Protein AF-0000000066126245 (afdb_homodimer)

Solvent-accessible surface area (backbone atoms only — not comparable to full-atom values): 17756 Å² total; per-residue (Å²): 129,80,69,49,71,67,58,45,50,51,51,24,51,50,45,30,50,47,50,72,60,40,52,16,43,30,36,25,34,58,48,80,64,48,72,69,52,51,53,47,49,52,53,53,26,58,75,59,58,26,46,77,47,75,41,51,37,70,47,49,51,61,14,22,54,94,38,62,48,40,79,49,57,85,67,59,65,59,58,34,30,37,27,26,12,78,82,40,58,19,47,24,36,36,52,52,51,54,49,50,63,74,38,69,86,37,86,53,47,42,61,56,25,32,32,46,88,63,36,78,37,50,35,93,49,42,59,71,43,32,64,38,55,51,71,68,55,47,50,51,54,49,52,58,49,58,73,70,49,54,56,69,55,48,37,51,44,53,53,50,44,52,48,51,62,70,74,97,129,82,68,50,72,67,57,46,51,51,51,23,52,50,44,30,51,45,51,72,60,40,51,14,42,31,36,25,33,57,48,80,63,48,74,69,54,51,53,48,49,51,52,52,26,58,75,60,58,25,47,77,48,76,40,51,36,70,46,50,49,63,15,22,54,96,39,62,48,40,76,48,58,86,67,58,65,57,57,33,30,37,27,25,11,78,82,41,57,17,47,25,36,36,53,51,50,54,50,49,63,72,37,69,85,37,86,54,46,41,60,57,27,33,32,47,89,65,36,77,38,50,35,92,50,41,60,72,42,30,65,38,54,52,71,69,54,46,50,51,54,48,51,58,50,58,73,72,49,54,56,69,56,49,39,50,44,53,52,50,44,52,49,50,64,70,74,99

Radius of gyration: 30.94 Å; Cα contacts (8 Å, |Δi|>4): 541; chains: 2; bounding box: 30×103×63 Å

Organism: Buchnera aphidicola subsp. Baizongia pistaciae (strain Bp) (NCBI:txid224915)

InterPro domains:
  IPR001790 Large ribosomal subunit protein uL10, N-terminal [PF00466] (6-99)
  IPR022973 Large ribosomal subunit protein uL10, bacteria [MF_00362] (3-164)
  IPR022973 Large ribosomal subunit protein uL10, bacteria [NF000955] (6-164)
  IPR043141 Large ribosomal subunit protein uL10-like domain superfamily [G3DSA:3.30.70.1730] (1-133)
  IPR043141 Large ribosomal subunit protein uL10-like domain superfamily [SSF160369] (5-144)
  IPR047865 Large ribosomal subunit protein uL10, bacteria/organella [PTHR11560] (6-139)
  IPR047865 Large ribosomal subunit protein uL10, bacteria/organella [cd05797] (7-163)

Sequence (336 aa):
MMLDFKKKKELVTQINLIAKTALSIVVANPQGIKSNDITQLRKLARKSNVKLGVYRNTLLNLGIKNTPFECLKNILIGPTLIAYSSEHPGSAAKLLKNFSMSQSSNPNFKILGAVFEGKAISGSNINSLADIPTFNEALRRFIIIAKEISAGKLLRILVSIKNIKENSMMLDFKKKKELVTQINLIAKTALSIVVANPQGIKSNDITQLRKLARKSNVKLGVYRNTLLNLGIKNTPFECLKNILIGPTLIAYSSEHPGSAAKLLKNFSMSQSSNPNFKILGAVFEGKAISGSNINSLADIPTFNEALRRFIIIAKEISAGKLLRILVSIKNIKENS

Structure (mmCIF, N/CA/C/O backbone):
data_AF-0000000066126245-model_v1
#
loop_
_entity.id
_entity.type
_entity.pdbx_description
1 polymer 'Large ribosomal subunit protein uL10'
#
loop_
_atom_site.group_PDB
_atom_site.id
_atom_site.type_symbol
_atom_site.label_atom_id
_atom_site.label_alt_id
_atom_site.label_comp_id
_atom_site.label_asym_id
_atom_site.label_entity_id
_atom_site.label_seq_id
_atom_site.pdbx_PDB_ins_code
_atom_site.Cartn_x
_atom_site.Cartn_y
_atom_site.Cartn_z
_atom_site.occupancy
_atom_site.B_iso_or_equiv
_atom_site.auth_seq_id
_atom_site.auth_comp_id
_atom_site.auth_asym_id
_atom_site.auth_atom_id
_atom_site.pdbx_PDB_model_num
ATOM 1 N N . MET A 1 1 ? 4.484 -49.938 -18.906 1 46.12 1 MET A N 1
ATOM 2 C CA . MET A 1 1 ? 5.344 -50.844 -18.141 1 46.12 1 MET A CA 1
ATOM 3 C C . MET A 1 1 ? 5.348 -50.469 -16.672 1 46.12 1 MET A C 1
ATOM 5 O O . MET A 1 1 ? 5.312 -49.312 -16.312 1 46.12 1 MET A O 1
ATOM 9 N N . MET A 1 2 ? 4.934 -51.406 -15.859 1 56.69 2 MET A N 1
ATOM 10 C CA . MET A 1 2 ? 4.637 -51.312 -14.438 1 56.69 2 MET A CA 1
ATOM 11 C C . MET A 1 2 ? 5.855 -50.812 -13.656 1 56.69 2 MET A C 1
ATOM 13 O O . MET A 1 2 ? 6.934 -51.406 -13.758 1 56.69 2 MET A O 1
ATOM 17 N N . LEU A 1 3 ? 5.926 -49.469 -13.453 1 66.69 3 LEU A N 1
ATOM 18 C CA . LEU A 1 3 ? 7.074 -48.969 -12.703 1 66.69 3 LEU A CA 1
ATOM 19 C C . LEU A 1 3 ? 7.398 -49.906 -11.539 1 66.69 3 LEU A C 1
ATOM 21 O O . LEU A 1 3 ? 6.496 -50.5 -10.945 1 66.69 3 LEU A O 1
ATOM 25 N N . ASP A 1 4 ? 8.625 -50.312 -11.492 1 79.69 4 ASP A N 1
ATOM 26 C CA . ASP A 1 4 ? 9.086 -51.156 -10.375 1 79.69 4 ASP A CA 1
ATOM 27 C C . ASP A 1 4 ? 8.719 -50.5 -9.039 1 79.69 4 ASP A C 1
ATOM 29 O O . ASP A 1 4 ? 8.523 -49.281 -8.953 1 79.69 4 ASP A O 1
ATOM 33 N N . PHE A 1 5 ? 8.391 -51.438 -8.133 1 82.06 5 PHE A N 1
ATOM 34 C CA . PHE A 1 5 ? 7.945 -51.031 -6.805 1 82.06 5 PHE A CA 1
ATOM 35 C C . PHE A 1 5 ? 8.891 -50 -6.203 1 82.06 5 PHE A C 1
ATOM 37 O O . PHE A 1 5 ? 8.453 -49 -5.609 1 82.06 5 PHE A O 1
ATOM 44 N N . LYS A 1 6 ? 10.117 -50.25 -6.449 1 86.25 6 LYS A N 1
ATOM 45 C CA . LYS A 1 6 ? 11.109 -49.312 -5.895 1 86.25 6 LYS A CA 1
ATOM 46 C C . LYS A 1 6 ? 11.016 -47.969 -6.562 1 86.25 6 LYS A C 1
ATOM 48 O O . LYS A 1 6 ? 11.047 -46.938 -5.883 1 86.25 6 LYS A O 1
ATOM 53 N N . LYS A 1 7 ? 10.914 -47.906 -7.789 1 89.06 7 LYS A N 1
ATOM 54 C CA . LYS A 1 7 ? 10.812 -46.656 -8.539 1 89.06 7 LYS A CA 1
ATOM 55 C C . LYS A 1 7 ? 9.508 -45.938 -8.219 1 89.06 7 LYS A C 1
ATOM 57 O O . LYS A 1 7 ? 9.492 -44.688 -8.109 1 89.06 7 LYS A O 1
ATOM 62 N N . LYS A 1 8 ? 8.492 -46.719 -8.023 1 91 8 LYS A N 1
ATOM 63 C CA . LYS A 1 8 ? 7.215 -46.125 -7.641 1 91 8 LYS A CA 1
ATOM 64 C C . LYS A 1 8 ? 7.316 -45.438 -6.293 1 91 8 LYS A C 1
ATOM 66 O O . LYS A 1 8 ? 6.812 -44.312 -6.133 1 91 8 LYS A O 1
ATOM 71 N N . LYS A 1 9 ? 7.984 -46.031 -5.398 1 91.94 9 LYS A N 1
ATOM 72 C CA . LYS A 1 9 ? 8.148 -45.469 -4.066 1 91.94 9 LYS A CA 1
ATOM 73 C C . LYS A 1 9 ? 8.977 -44.188 -4.117 1 91.94 9 LYS A C 1
ATOM 75 O O . LYS A 1 9 ? 8.688 -43.219 -3.404 1 91.94 9 LYS A O 1
ATOM 80 N N . GLU A 1 10 ? 9.914 -44.188 -4.863 1 93.44 10 GLU A N 1
ATOM 81 C CA . GLU A 1 10 ? 10.766 -43.031 -5.023 1 93.44 10 GLU A CA 1
ATOM 82 C C . GLU A 1 10 ? 9.984 -41.844 -5.602 1 93.44 10 GLU A C 1
ATOM 84 O O . GLU A 1 10 ? 10.141 -40.719 -5.145 1 93.44 10 GLU A O 1
ATOM 89 N N . LEU A 1 11 ? 9.227 -42.156 -6.633 1 93.62 11 LEU A N 1
ATOM 90 C CA . LEU A 1 11 ? 8.43 -41.125 -7.262 1 93.62 11 LEU A CA 1
ATOM 91 C C . LEU A 1 11 ? 7.418 -40.562 -6.277 1 93.62 11 LEU A C 1
ATOM 93 O O . LEU A 1 11 ? 7.223 -39.344 -6.219 1 93.62 11 LEU A O 1
ATOM 97 N N . VAL A 1 12 ? 6.777 -41.406 -5.527 1 95.44 12 VAL A N 1
ATOM 98 C CA . VAL A 1 12 ? 5.801 -40.969 -4.535 1 95.44 12 VAL A CA 1
ATOM 99 C C . VAL A 1 12 ? 6.48 -40.062 -3.494 1 95.44 12 VAL A C 1
ATOM 101 O O . VAL A 1 12 ? 5.934 -39.031 -3.096 1 95.44 12 VAL A O 1
ATOM 104 N N . THR A 1 13 ? 7.688 -40.469 -3.053 1 95 13 THR A N 1
ATOM 105 C CA . THR A 1 13 ? 8.453 -39.688 -2.086 1 95 13 THR A CA 1
ATOM 106 C C . THR A 1 13 ? 8.805 -38.312 -2.658 1 95 13 THR A C 1
ATOM 108 O O . THR A 1 13 ? 8.734 -37.312 -1.953 1 95 13 THR A O 1
ATOM 111 N N . GLN A 1 14 ? 9.156 -38.312 -3.865 1 95.06 14 GLN A N 1
ATOM 112 C CA . GLN A 1 14 ? 9.484 -37.031 -4.539 1 95.06 14 GLN A CA 1
ATOM 113 C C . GLN A 1 14 ? 8.273 -36.125 -4.59 1 95.06 14 GLN A C 1
ATOM 115 O O . GLN A 1 14 ? 8.383 -34.938 -4.285 1 95.06 14 GLN A O 1
ATOM 120 N N . ILE A 1 15 ? 7.176 -36.688 -5.008 1 94.62 15 ILE A N 1
ATOM 121 C CA . ILE A 1 15 ? 5.938 -35.906 -5.09 1 94.62 15 ILE A CA 1
ATOM 122 C C . ILE A 1 15 ? 5.582 -35.344 -3.711 1 94.62 15 ILE A C 1
ATOM 124 O O . ILE A 1 15 ? 5.172 -34.188 -3.584 1 94.62 15 ILE A O 1
ATOM 128 N N . ASN A 1 16 ? 5.742 -36.125 -2.703 1 94.69 16 ASN A N 1
ATOM 129 C CA . ASN A 1 16 ? 5.453 -35.719 -1.336 1 94.69 16 ASN A CA 1
ATOM 130 C C . ASN A 1 16 ? 6.355 -34.562 -0.905 1 94.69 16 ASN A C 1
ATOM 132 O O . ASN A 1 16 ? 5.895 -33.625 -0.249 1 94.69 16 ASN A O 1
ATOM 136 N N . LEU A 1 17 ? 7.617 -34.656 -1.258 1 93.06 17 LEU A N 1
ATOM 137 C CA . LEU A 1 17 ? 8.555 -33.594 -0.95 1 93.06 17 LEU A CA 1
ATOM 138 C C . LEU A 1 17 ? 8.148 -32.281 -1.641 1 93.06 17 LEU A C 1
ATOM 140 O O . LEU A 1 17 ? 8.18 -31.219 -1.028 1 93.06 17 LEU A O 1
ATOM 144 N N . ILE A 1 18 ? 7.75 -32.375 -2.889 1 92.94 18 ILE A N 1
ATOM 145 C CA . ILE A 1 18 ? 7.285 -31.234 -3.645 1 92.94 18 ILE A CA 1
ATOM 146 C C . ILE A 1 18 ? 6.07 -30.625 -2.955 1 92.94 18 ILE A C 1
ATOM 148 O O . ILE A 1 18 ? 6.012 -29.406 -2.744 1 92.94 18 ILE A O 1
ATOM 152 N N . ALA A 1 19 ? 5.133 -31.453 -2.559 1 92.12 19 ALA A N 1
ATOM 153 C CA . ALA A 1 19 ? 3.881 -31.031 -1.939 1 92.12 19 ALA A CA 1
ATOM 154 C C . ALA A 1 19 ? 4.141 -30.312 -0.614 1 92.12 19 ALA A C 1
ATOM 156 O O . ALA A 1 19 ? 3.381 -29.422 -0.217 1 92.12 19 ALA A O 1
ATOM 157 N N . LYS A 1 20 ? 5.25 -30.625 0.004 1 89 20 LYS A N 1
ATOM 158 C CA . LYS A 1 20 ? 5.562 -30.062 1.313 1 89 20 LYS A CA 1
ATOM 159 C C . LYS A 1 20 ? 6.352 -28.766 1.178 1 89 20 LYS A C 1
ATOM 161 O O . LYS A 1 20 ? 6.336 -27.922 2.08 1 89 20 LYS A O 1
ATOM 166 N N . THR A 1 21 ? 6.988 -28.594 0.061 1 88.81 21 THR A N 1
ATOM 167 C CA . THR A 1 21 ? 7.926 -27.484 -0.045 1 88.81 21 THR A CA 1
ATOM 168 C C . THR A 1 21 ? 7.395 -26.422 -0.999 1 88.81 21 THR A C 1
ATOM 170 O O . THR A 1 21 ? 7.785 -25.25 -0.917 1 88.81 21 THR A O 1
ATOM 173 N N . ALA A 1 22 ? 6.504 -26.812 -1.892 1 91.25 22 ALA A N 1
ATOM 174 C CA . ALA A 1 22 ? 6.016 -25.891 -2.916 1 91.25 22 ALA A CA 1
ATOM 175 C C . ALA A 1 22 ? 5.09 -24.844 -2.312 1 91.25 22 ALA A C 1
ATOM 177 O O . ALA A 1 22 ? 4.301 -25.156 -1.412 1 91.25 22 ALA A O 1
ATOM 178 N N . LEU A 1 23 ? 5.234 -23.625 -2.842 1 90.56 23 LEU A N 1
ATOM 179 C CA . LEU A 1 23 ? 4.336 -22.562 -2.434 1 90.56 23 LEU A CA 1
ATOM 180 C C . LEU A 1 23 ? 2.955 -22.734 -3.059 1 90.56 23 LEU A C 1
ATOM 182 O O . LEU A 1 23 ? 1.941 -22.406 -2.445 1 90.56 23 LEU A O 1
ATOM 186 N N . SER A 1 24 ? 2.979 -23.172 -4.238 1 95.06 24 SER A N 1
ATOM 187 C CA . SER A 1 24 ? 1.776 -23.484 -5 1 95.06 24 SER A CA 1
ATOM 188 C C . SER A 1 24 ? 2.061 -24.562 -6.051 1 95.06 24 SER A C 1
ATOM 190 O O . SER A 1 24 ? 3.215 -24.766 -6.43 1 95.06 24 SER A O 1
ATOM 192 N N . ILE A 1 25 ? 1.034 -25.297 -6.379 1 95.88 25 ILE A N 1
ATOM 193 C CA . ILE A 1 25 ? 1.162 -26.328 -7.402 1 95.88 25 ILE A CA 1
ATOM 194 C C . ILE A 1 25 ? 0.018 -26.203 -8.406 1 95.88 25 ILE A C 1
ATOM 196 O O . ILE A 1 25 ? -1.148 -26.109 -8.016 1 95.88 25 ILE A O 1
ATOM 200 N N . VAL A 1 26 ? 0.365 -26.156 -9.648 1 97.38 26 VAL A N 1
ATOM 201 C CA . VAL A 1 26 ? -0.609 -26.125 -10.734 1 97.38 26 VAL A CA 1
ATOM 202 C C . VAL A 1 26 ? -0.602 -27.469 -11.461 1 97.38 26 VAL A C 1
ATOM 204 O O . VAL A 1 26 ? 0.462 -28.031 -11.734 1 97.38 26 VAL A O 1
ATOM 207 N N . VAL A 1 27 ? -1.828 -28.016 -11.75 1 96.69 27 VAL A N 1
ATOM 208 C CA . VAL A 1 27 ? -1.949 -29.297 -12.43 1 96.69 27 VAL A CA 1
ATOM 209 C C . VAL A 1 27 ? -2.656 -29.109 -13.773 1 96.69 27 VAL A C 1
ATOM 211 O O . VAL A 1 27 ? -3.6 -28.328 -13.875 1 96.69 27 VAL A O 1
ATOM 214 N N . ALA A 1 28 ? -2.182 -29.797 -14.797 1 96.25 28 ALA A N 1
ATOM 215 C CA . ALA A 1 28 ? -2.746 -29.703 -16.141 1 96.25 28 ALA A CA 1
ATOM 216 C C . ALA A 1 28 ? -2.719 -31.062 -16.844 1 96.25 28 ALA A C 1
ATOM 218 O O . ALA A 1 28 ? -1.914 -31.922 -16.5 1 96.25 28 ALA A O 1
ATOM 219 N N . ASN A 1 29 ? -3.676 -31.266 -17.734 1 94.94 29 ASN A N 1
ATOM 220 C CA . ASN A 1 29 ? -3.654 -32.406 -18.641 1 94.94 29 ASN A CA 1
ATOM 221 C C . ASN A 1 29 ? -2.689 -32.188 -19.797 1 94.94 29 ASN A C 1
ATOM 223 O O . ASN A 1 29 ? -2.908 -31.297 -20.625 1 94.94 29 ASN A O 1
ATOM 227 N N . PRO A 1 30 ? -1.626 -32.938 -19.891 1 94 30 PRO A N 1
ATOM 228 C CA . PRO A 1 30 ? -0.62 -32.719 -20.922 1 94 30 PRO A CA 1
ATOM 229 C C . PRO A 1 30 ? -1 -33.344 -22.266 1 94 30 PRO A C 1
ATOM 231 O O . PRO A 1 30 ? -0.261 -33.188 -23.25 1 94 30 PRO A O 1
ATOM 234 N N . GLN A 1 31 ? -2.098 -33.875 -22.375 1 91.44 31 GLN A N 1
ATOM 235 C CA . GLN A 1 31 ? -2.451 -34.594 -23.578 1 91.44 31 GLN A CA 1
ATOM 236 C C . GLN A 1 31 ? -2.502 -33.688 -24.797 1 91.44 31 GLN A C 1
ATOM 238 O O . GLN A 1 31 ? -3.008 -32.562 -24.703 1 91.44 31 GLN A O 1
ATOM 243 N N . GLY A 1 32 ? -1.931 -34.094 -26 1 90.62 32 GLY A N 1
ATOM 244 C CA . GLY A 1 32 ? -2.025 -33.406 -27.266 1 90.62 32 GLY A CA 1
ATOM 245 C C . GLY A 1 32 ? -0.896 -32.406 -27.484 1 90.62 32 GLY A C 1
ATOM 246 O O . GLY A 1 32 ? -0.827 -31.75 -28.516 1 90.62 32 GLY A O 1
ATOM 247 N N . ILE A 1 33 ? -0.005 -32.25 -26.5 1 91.81 33 ILE A N 1
ATOM 248 C CA . ILE A 1 33 ? 1.105 -31.312 -26.641 1 91.81 33 ILE A CA 1
ATOM 249 C C . ILE A 1 33 ? 2.146 -31.891 -27.594 1 91.81 33 ILE A C 1
ATOM 251 O O . ILE A 1 33 ? 2.582 -33.031 -27.422 1 91.81 33 ILE A O 1
ATOM 255 N N . LYS A 1 34 ? 2.506 -31.078 -28.5 1 92.75 34 LYS A N 1
ATOM 256 C CA . LYS A 1 34 ? 3.518 -31.5 -29.469 1 92.75 34 LYS A CA 1
ATOM 257 C C . LYS A 1 34 ? 4.902 -31.547 -28.828 1 92.75 34 LYS A C 1
ATOM 259 O O . LYS A 1 34 ? 5.172 -30.844 -27.859 1 92.75 34 LYS A O 1
ATOM 264 N N . SER A 1 35 ? 5.699 -32.375 -29.422 1 92.62 35 SER A N 1
ATOM 265 C CA . SER A 1 35 ? 7.047 -32.594 -28.906 1 92.62 35 SER A CA 1
ATOM 266 C C . SER A 1 35 ? 7.809 -31.266 -28.828 1 92.62 35 SER A C 1
ATOM 268 O O . SER A 1 35 ? 8.438 -30.953 -27.812 1 92.62 35 SER A O 1
ATOM 270 N N . ASN A 1 36 ? 7.711 -30.469 -29.781 1 93.38 36 ASN A N 1
ATOM 271 C CA . ASN A 1 36 ? 8.398 -29.188 -29.812 1 93.38 36 ASN A CA 1
ATOM 272 C C . ASN A 1 36 ? 7.84 -28.234 -28.766 1 93.38 36 ASN A C 1
ATOM 274 O O . ASN A 1 36 ? 8.586 -27.438 -28.172 1 93.38 36 ASN A O 1
ATOM 278 N N . ASP A 1 37 ? 6.551 -28.328 -28.547 1 93.88 37 ASP A N 1
ATOM 279 C CA . ASP A 1 37 ? 5.891 -27.438 -27.609 1 93.88 37 ASP A CA 1
ATOM 280 C C . ASP A 1 37 ? 6.289 -27.75 -26.172 1 93.88 37 ASP A C 1
ATOM 282 O O . ASP A 1 37 ? 6.523 -26.844 -25.375 1 93.88 37 ASP A O 1
ATOM 286 N N . ILE A 1 38 ? 6.402 -29.031 -25.875 1 92.31 38 ILE A N 1
ATOM 287 C CA . ILE A 1 38 ? 6.793 -29.406 -24.531 1 92.31 38 ILE A CA 1
ATOM 288 C C . ILE A 1 38 ? 8.234 -29 -24.266 1 92.31 38 ILE A C 1
ATOM 290 O O . ILE A 1 38 ? 8.578 -28.578 -23.156 1 92.31 38 ILE A O 1
ATOM 294 N N . THR A 1 39 ? 9.039 -29.125 -25.25 1 95.31 39 THR A N 1
ATOM 295 C CA . THR A 1 39 ? 10.422 -28.672 -25.141 1 95.31 39 THR A CA 1
ATOM 296 C C . THR A 1 39 ? 10.484 -27.172 -24.859 1 95.31 39 THR A C 1
ATOM 298 O O . THR A 1 39 ? 11.25 -26.719 -24.016 1 95.31 39 THR A O 1
ATOM 301 N N . GLN A 1 40 ? 9.664 -26.5 -25.531 1 95.12 40 GLN A N 1
ATOM 302 C CA . GLN A 1 40 ? 9.594 -25.062 -25.328 1 95.12 40 GLN A CA 1
ATOM 303 C C . GLN A 1 40 ? 9.07 -24.734 -23.922 1 95.12 40 GLN A C 1
ATOM 305 O O . GLN A 1 40 ? 9.562 -23.812 -23.281 1 95.12 40 GLN A O 1
ATOM 310 N N . LEU A 1 41 ? 8.07 -25.453 -23.531 1 96.25 41 LEU A N 1
ATOM 311 C CA . LEU A 1 41 ? 7.508 -25.25 -22.203 1 96.25 41 LEU A CA 1
ATOM 312 C C . LEU A 1 41 ? 8.562 -25.484 -21.125 1 96.25 41 LEU A C 1
ATOM 314 O O . LEU A 1 41 ? 8.68 -24.703 -20.188 1 96.25 41 LEU A O 1
ATOM 318 N N . ARG A 1 42 ? 9.352 -26.484 -21.312 1 96.56 42 ARG A N 1
ATOM 319 C CA . ARG A 1 42 ? 10.406 -26.812 -20.359 1 96.56 42 ARG A CA 1
ATOM 320 C C . ARG A 1 42 ? 11.461 -25.703 -20.328 1 96.56 42 ARG A C 1
ATOM 322 O O . ARG A 1 42 ? 11.953 -25.344 -19.266 1 96.56 42 ARG A O 1
ATOM 329 N N . LYS A 1 43 ? 11.742 -25.188 -21.438 1 96.56 43 LYS A N 1
ATOM 330 C CA . LYS A 1 43 ? 12.711 -24.094 -21.531 1 96.56 43 LYS A CA 1
ATOM 331 C C . LYS A 1 43 ? 12.203 -22.844 -20.812 1 96.56 43 LYS A C 1
ATOM 333 O O . LYS A 1 43 ? 12.938 -22.234 -20.031 1 96.56 43 LYS A O 1
ATOM 338 N N . LEU A 1 44 ? 10.984 -22.562 -21.078 1 95.94 44 LEU A N 1
ATOM 339 C CA . LEU A 1 44 ? 10.367 -21.391 -20.453 1 95.94 44 LEU A CA 1
ATOM 340 C C . LEU A 1 44 ? 10.266 -21.578 -18.938 1 95.94 44 LEU A C 1
ATOM 342 O O . LEU A 1 44 ? 10.453 -20.641 -18.188 1 95.94 44 LEU A O 1
ATOM 346 N N . ALA A 1 45 ? 9.984 -22.859 -18.531 1 97.38 45 ALA A N 1
ATOM 347 C CA . ALA A 1 45 ? 9.891 -23.172 -17.109 1 97.38 45 ALA A CA 1
ATOM 348 C C . ALA A 1 45 ? 11.219 -22.953 -16.406 1 97.38 45 ALA A C 1
ATOM 350 O O . ALA A 1 45 ? 11.266 -22.344 -15.328 1 97.38 45 ALA A O 1
ATOM 351 N N . ARG A 1 46 ? 12.297 -23.281 -16.938 1 95.19 46 ARG A N 1
ATOM 352 C CA . ARG A 1 46 ? 13.633 -23.094 -16.375 1 95.19 46 ARG A CA 1
ATOM 353 C C . ARG A 1 46 ? 13.953 -21.609 -16.234 1 95.19 46 ARG A C 1
ATOM 355 O O . ARG A 1 46 ? 14.477 -21.172 -15.203 1 95.19 46 ARG A O 1
ATOM 362 N N . LYS A 1 47 ? 13.539 -20.875 -17.234 1 95.19 47 LYS A N 1
ATOM 363 C CA . LYS A 1 47 ? 13.805 -19.438 -17.234 1 95.19 47 LYS A CA 1
ATOM 364 C C . LYS A 1 47 ? 13.008 -18.734 -16.141 1 95.19 47 LYS A C 1
ATOM 366 O O . LYS A 1 47 ? 13.461 -17.719 -15.602 1 95.19 47 LYS A O 1
ATOM 371 N N . SER A 1 48 ? 11.891 -19.281 -15.852 1 93.81 48 SER A N 1
ATOM 372 C CA . SER A 1 48 ? 11 -18.656 -14.875 1 93.81 48 SER A CA 1
ATOM 373 C C . SER A 1 48 ? 11.125 -19.312 -13.508 1 93.81 48 SER A C 1
ATOM 375 O O . SER A 1 48 ? 10.281 -19.109 -12.633 1 93.81 48 SER A O 1
ATOM 377 N N . ASN A 1 49 ? 12.062 -20.219 -13.352 1 94.19 49 ASN A N 1
ATOM 378 C CA . ASN A 1 49 ? 12.312 -20.953 -12.117 1 94.19 49 ASN A CA 1
ATOM 379 C C . ASN A 1 49 ? 11.094 -21.766 -11.695 1 94.19 49 ASN A C 1
ATOM 381 O O . ASN A 1 49 ? 10.703 -21.75 -10.523 1 94.19 49 ASN A O 1
ATOM 385 N N . VAL A 1 50 ? 10.484 -22.328 -12.633 1 96.88 50 VAL A N 1
ATOM 386 C CA . VAL A 1 50 ? 9.359 -23.234 -12.43 1 96.88 50 VAL A CA 1
ATOM 387 C C . VAL A 1 50 ? 9.789 -24.672 -12.758 1 96.88 50 VAL A C 1
ATOM 389 O O . VAL A 1 50 ? 10.484 -24.906 -13.75 1 96.88 50 VAL A O 1
ATOM 392 N N . LYS A 1 51 ? 9.398 -25.578 -11.867 1 96.94 51 LYS A N 1
ATOM 393 C CA . LYS A 1 51 ? 9.672 -27 -12.102 1 96.94 51 LYS A CA 1
ATOM 394 C C . LYS A 1 51 ? 8.445 -27.703 -12.656 1 96.94 51 LYS A C 1
ATOM 396 O O . LYS A 1 51 ? 7.32 -27.438 -12.234 1 96.94 51 LYS A O 1
ATOM 401 N N . LEU A 1 52 ? 8.836 -28.656 -13.609 1 96.62 52 LEU A N 1
ATOM 402 C CA . LEU A 1 52 ? 7.781 -29.406 -14.266 1 96.62 52 LEU A CA 1
ATOM 403 C C . LEU A 1 52 ? 7.961 -30.906 -14.039 1 96.62 52 LEU A C 1
ATOM 405 O O . LEU A 1 52 ? 9.086 -31.391 -13.875 1 96.62 52 LEU A O 1
ATOM 409 N N . GLY A 1 53 ? 6.801 -31.609 -13.914 1 94.88 53 GLY A N 1
ATOM 410 C CA . GLY A 1 53 ? 6.793 -33.062 -13.852 1 94.88 53 GLY A CA 1
ATOM 411 C C . GLY A 1 53 ? 5.508 -33.688 -14.375 1 94.88 53 GLY A C 1
ATOM 412 O O . GLY A 1 53 ? 4.434 -33.094 -14.242 1 94.88 53 GLY A O 1
ATOM 413 N N . VAL A 1 54 ? 5.715 -34.781 -14.992 1 94.62 54 VAL A N 1
ATOM 414 C CA . VAL A 1 54 ? 4.555 -35.531 -15.445 1 94.62 54 VAL A CA 1
ATOM 415 C C . VAL A 1 54 ? 4.469 -36.875 -14.688 1 94.62 54 VAL A C 1
ATOM 417 O O . VAL A 1 54 ? 5.438 -37.625 -14.641 1 94.62 54 VAL A O 1
ATOM 420 N N . TYR A 1 55 ? 3.332 -37.031 -14.062 1 94.5 55 TYR A N 1
ATOM 421 C CA . TYR A 1 55 ? 3.172 -38.219 -13.234 1 94.5 55 TYR A CA 1
ATOM 422 C C . TYR A 1 55 ? 1.844 -38.906 -13.523 1 94.5 55 TYR A C 1
ATOM 424 O O . TYR A 1 55 ? 0.876 -38.25 -13.93 1 94.5 55 TYR A O 1
ATOM 432 N N . ARG A 1 56 ? 1.924 -40.219 -13.219 1 92.44 56 ARG A N 1
ATOM 433 C CA . ARG A 1 56 ? 0.667 -40.969 -13.211 1 92.44 56 ARG A CA 1
ATOM 434 C C . ARG A 1 56 ? -0.214 -40.562 -12.039 1 92.44 56 ARG A C 1
ATOM 436 O O . ARG A 1 56 ? 0.283 -40.312 -10.945 1 92.44 56 ARG A O 1
ATOM 443 N N . ASN A 1 57 ? -1.51 -40.5 -12.273 1 91.69 57 ASN A N 1
ATOM 444 C CA . ASN A 1 57 ? -2.455 -40 -11.273 1 91.69 57 ASN A CA 1
ATOM 445 C C . ASN A 1 57 ? -2.389 -40.812 -9.992 1 91.69 57 ASN A C 1
ATOM 447 O O . ASN A 1 57 ? -2.537 -40.281 -8.891 1 91.69 57 ASN A O 1
ATOM 451 N N . THR A 1 58 ? -2.176 -42.062 -10.172 1 91.38 58 THR A N 1
ATOM 452 C CA . THR A 1 58 ? -2.109 -42.938 -9.008 1 91.38 58 THR A CA 1
ATOM 453 C C . THR A 1 58 ? -0.951 -42.562 -8.094 1 91.38 58 THR A C 1
ATOM 455 O O . THR A 1 58 ? -1.107 -42.5 -6.875 1 91.38 58 THR A O 1
ATOM 458 N N . LEU A 1 59 ? 0.165 -42.25 -8.688 1 93.94 59 LEU A N 1
ATOM 459 C CA . LEU A 1 59 ? 1.34 -41.844 -7.914 1 93.94 59 LEU A CA 1
ATOM 460 C C . LEU A 1 59 ? 1.146 -40.469 -7.293 1 93.94 59 LEU A C 1
ATOM 462 O O . LEU A 1 59 ? 1.529 -40.25 -6.145 1 93.94 59 LEU A O 1
ATOM 466 N N . LEU A 1 60 ? 0.559 -39.625 -8.125 1 94 60 LEU A N 1
ATOM 467 C CA . LEU A 1 60 ? 0.283 -38.281 -7.645 1 94 60 LEU A CA 1
ATOM 468 C C . LEU A 1 60 ? -0.646 -38.312 -6.438 1 94 60 LEU A C 1
ATOM 470 O O . LEU A 1 60 ? -0.382 -37.656 -5.426 1 94 60 LEU A O 1
ATOM 474 N N . ASN A 1 61 ? -1.718 -39.125 -6.473 1 93 61 ASN A N 1
ATOM 475 C CA . ASN A 1 61 ? -2.689 -39.25 -5.391 1 93 61 ASN A CA 1
ATOM 476 C C . ASN A 1 61 ? -2.047 -39.781 -4.113 1 93 61 ASN A C 1
ATOM 478 O O . ASN A 1 61 ? -2.342 -39.281 -3.018 1 93 61 ASN A O 1
ATOM 482 N N . LEU A 1 62 ? -1.162 -40.625 -4.254 1 92.75 62 LEU A N 1
ATOM 483 C CA . LEU A 1 62 ? -0.454 -41.219 -3.111 1 92.75 62 LEU A CA 1
ATOM 484 C C . LEU A 1 62 ? 0.51 -40.188 -2.508 1 92.75 62 LEU A C 1
ATOM 486 O O . LEU A 1 62 ? 0.64 -40.094 -1.285 1 92.75 62 LEU A O 1
ATOM 490 N N . GLY A 1 63 ? 1.136 -39.469 -3.352 1 94.31 63 GLY A N 1
ATOM 491 C CA . GLY A 1 63 ? 2.152 -38.5 -2.924 1 94.31 63 GLY A CA 1
ATOM 492 C C . GLY A 1 63 ? 1.575 -37.281 -2.232 1 94.31 63 GLY A C 1
ATOM 493 O O . GLY A 1 63 ? 2.223 -36.688 -1.366 1 94.31 63 GLY A O 1
ATOM 494 N N . ILE A 1 64 ? 0.375 -36.938 -2.598 1 94.06 64 ILE A N 1
ATOM 495 C CA . ILE A 1 64 ? -0.176 -35.688 -2.059 1 94.06 64 ILE A CA 1
ATOM 496 C C . ILE A 1 64 ? -1.039 -36 -0.836 1 94.06 64 ILE A C 1
ATOM 498 O O . ILE A 1 64 ? -1.582 -35.094 -0.206 1 94.06 64 ILE A O 1
ATOM 502 N N . LYS A 1 65 ? -1.092 -37.281 -0.471 1 92.31 65 LYS A N 1
ATOM 503 C CA . LYS A 1 65 ? -1.881 -37.656 0.689 1 92.31 65 LYS A CA 1
ATOM 504 C C . LYS A 1 65 ? -1.371 -37 1.962 1 92.31 65 LYS A C 1
ATOM 506 O O . LYS A 1 65 ? -0.163 -36.938 2.201 1 92.31 65 LYS A O 1
ATOM 511 N N . ASN A 1 66 ? -2.258 -36.375 2.768 1 91.44 66 ASN A N 1
ATOM 512 C CA . ASN A 1 66 ? -1.964 -35.719 4.035 1 91.44 66 ASN A CA 1
ATOM 513 C C . ASN A 1 66 ? -1.161 -34.438 3.824 1 91.44 66 ASN A C 1
ATOM 515 O O . ASN A 1 66 ? -0.308 -34.094 4.645 1 91.44 66 ASN A O 1
ATOM 519 N N . THR A 1 67 ? -1.152 -33.906 2.646 1 91.5 67 THR A N 1
ATOM 520 C CA . THR A 1 67 ? -0.545 -32.625 2.352 1 91.5 67 THR A CA 1
ATOM 521 C C . THR A 1 67 ? -1.613 -31.594 1.992 1 91.5 67 THR A C 1
ATOM 523 O O . THR A 1 67 ? -2.779 -31.953 1.797 1 91.5 67 THR A O 1
ATOM 526 N N . PRO A 1 68 ? -1.268 -30.375 1.959 1 88.44 68 PRO A N 1
ATOM 527 C CA . PRO A 1 68 ? -2.229 -29.344 1.562 1 88.44 68 PRO A CA 1
ATOM 528 C C . PRO A 1 68 ? -2.732 -29.516 0.132 1 88.44 68 PRO A C 1
ATOM 530 O O . PRO A 1 68 ? -3.742 -28.922 -0.252 1 88.44 68 PRO A O 1
ATOM 533 N N . PHE A 1 69 ? -2.158 -30.453 -0.563 1 90.12 69 PHE A N 1
ATOM 534 C CA . PHE A 1 69 ? -2.488 -30.641 -1.972 1 90.12 69 PHE A CA 1
ATOM 535 C C . PHE A 1 69 ? -3.439 -31.812 -2.16 1 90.12 69 PHE A C 1
ATOM 537 O O . PHE A 1 69 ? -3.828 -32.125 -3.285 1 90.12 69 PHE A O 1
ATOM 544 N N . GLU A 1 70 ? -3.803 -32.406 -1.046 1 92.44 70 GLU A N 1
ATOM 545 C CA . GLU A 1 70 ? -4.703 -33.562 -1.076 1 92.44 70 GLU A CA 1
ATOM 546 C C . GLU A 1 70 ? -6.047 -33.188 -1.701 1 92.44 70 GLU A C 1
ATOM 548 O O . GLU A 1 70 ? -6.738 -34.031 -2.25 1 92.44 70 GLU A O 1
ATOM 553 N N . CYS A 1 71 ? -6.348 -31.906 -1.729 1 91.44 71 CYS A N 1
ATOM 554 C CA . CYS A 1 71 ? -7.625 -31.422 -2.254 1 91.44 71 CYS A CA 1
ATOM 555 C C . CYS A 1 71 ? -7.676 -31.578 -3.77 1 91.44 71 CYS A C 1
ATOM 557 O O . CYS A 1 71 ? -8.742 -31.438 -4.371 1 91.44 71 CYS A O 1
ATOM 559 N N . LEU A 1 72 ? -6.562 -31.938 -4.426 1 90.94 72 LEU A N 1
ATOM 560 C CA . LEU A 1 72 ? -6.523 -32.094 -5.875 1 90.94 72 LEU A CA 1
ATOM 561 C C . LEU A 1 72 ? -6.953 -33.5 -6.289 1 90.94 72 LEU A C 1
ATOM 563 O O . LEU A 1 72 ? -7.082 -33.781 -7.48 1 90.94 72 LEU A O 1
ATOM 567 N N . LYS A 1 73 ? -7.211 -34.344 -5.406 1 88.19 73 LYS A N 1
ATOM 568 C CA . LYS A 1 73 ? -7.473 -35.75 -5.656 1 88.19 73 LYS A CA 1
ATOM 569 C C . LYS A 1 73 ? -8.633 -35.938 -6.633 1 88.19 73 LYS A C 1
ATOM 571 O O . LYS A 1 73 ? -8.586 -36.781 -7.512 1 88.19 73 LYS A O 1
ATOM 576 N N . ASN A 1 74 ? -9.609 -35.062 -6.645 1 86.25 74 ASN A N 1
ATOM 577 C CA . ASN A 1 74 ? -10.828 -35.25 -7.422 1 86.25 74 ASN A CA 1
ATOM 578 C C . ASN A 1 74 ? -10.672 -34.75 -8.852 1 86.25 74 ASN A C 1
ATOM 580 O O . ASN A 1 74 ? -11.516 -35.031 -9.703 1 86.25 74 ASN A O 1
ATOM 584 N N . ILE A 1 75 ? -9.547 -34.062 -9.125 1 88.31 75 ILE A N 1
ATOM 585 C CA . ILE A 1 75 ? -9.461 -33.5 -10.461 1 88.31 75 ILE A CA 1
ATOM 586 C C . ILE A 1 75 ? -8.32 -34.156 -11.234 1 88.31 75 ILE A C 1
ATOM 588 O O . ILE A 1 75 ? -8.102 -33.844 -12.406 1 88.31 75 ILE A O 1
ATOM 592 N N . LEU A 1 76 ? -7.66 -35.031 -10.586 1 88.75 76 LEU A N 1
ATOM 593 C CA . LEU A 1 76 ? -6.547 -35.719 -11.234 1 88.75 76 LEU A CA 1
ATOM 594 C C . LEU A 1 76 ? -7.043 -36.875 -12.07 1 88.75 76 LEU A C 1
ATOM 596 O O . LEU A 1 76 ? -7.586 -37.844 -11.531 1 88.75 76 LEU A O 1
ATOM 600 N N . ILE A 1 77 ? -7.102 -36.656 -13.352 1 81.75 77 ILE A N 1
ATOM 601 C CA . ILE A 1 77 ? -7.547 -37.719 -14.266 1 81.75 77 ILE A CA 1
ATOM 602 C C . ILE A 1 77 ? -6.449 -38 -15.281 1 81.75 77 ILE A C 1
ATOM 604 O O . ILE A 1 77 ? -6.027 -37.125 -16.031 1 81.75 77 ILE A O 1
ATOM 608 N N . GLY A 1 78 ? -5.953 -39.281 -15.391 1 86.31 78 GLY A N 1
ATOM 609 C CA . GLY A 1 78 ? -4.906 -39.656 -16.328 1 86.31 78 GLY A CA 1
ATOM 610 C C . GLY A 1 78 ? -3.545 -39.094 -15.945 1 86.31 78 GLY A C 1
ATOM 611 O O . GLY A 1 78 ? -3.299 -38.812 -14.781 1 86.31 78 GLY A O 1
ATOM 612 N N . PRO A 1 79 ? -2.633 -39.188 -16.922 1 92.88 79 PRO A N 1
ATOM 613 C CA . PRO A 1 79 ? -1.357 -38.531 -16.656 1 92.88 79 PRO A CA 1
ATOM 614 C C . PRO A 1 79 ? -1.52 -37.031 -16.406 1 92.88 79 PRO A C 1
ATOM 616 O O . PRO A 1 79 ? -2.355 -36.375 -17.047 1 92.88 79 PRO A O 1
ATOM 619 N N . THR A 1 80 ? -0.811 -36.531 -15.469 1 95.31 80 THR A N 1
ATOM 620 C CA . THR A 1 80 ? -0.993 -35.125 -15.062 1 95.31 80 THR A CA 1
ATOM 621 C C . THR A 1 80 ? 0.342 -34.406 -15.062 1 95.31 80 THR A C 1
ATOM 623 O O . THR A 1 80 ? 1.34 -34.906 -14.547 1 95.31 80 THR A O 1
ATOM 626 N N . LEU A 1 81 ? 0.323 -33.219 -15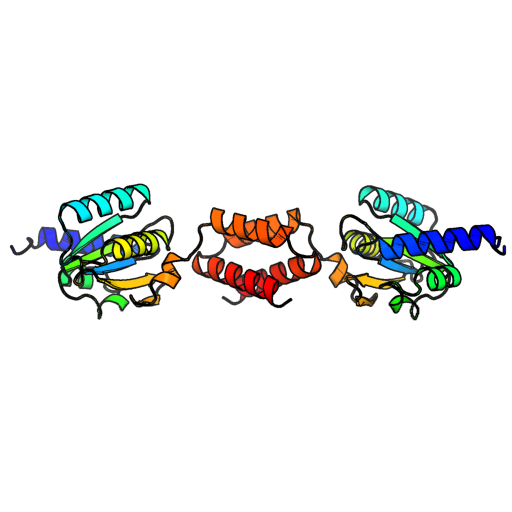.695 1 96.25 81 LEU A N 1
ATOM 627 C CA . LEU A 1 81 ? 1.446 -32.281 -15.633 1 96.25 81 LEU A CA 1
ATOM 628 C C . LEU A 1 81 ? 1.367 -31.406 -14.391 1 96.25 81 LEU A C 1
ATOM 630 O O . LEU A 1 81 ? 0.312 -30.844 -14.086 1 96.25 81 LEU A O 1
ATOM 634 N N . ILE A 1 82 ? 2.42 -31.375 -13.602 1 96.38 82 ILE A N 1
ATOM 635 C CA . ILE A 1 82 ? 2.492 -30.531 -12.414 1 96.38 82 ILE A CA 1
ATOM 636 C C . ILE A 1 82 ? 3.541 -29.453 -12.609 1 96.38 82 ILE A C 1
ATOM 638 O O . ILE A 1 82 ? 4.605 -29.703 -13.188 1 96.38 82 ILE A O 1
ATOM 642 N N . ALA A 1 83 ? 3.174 -28.266 -12.242 1 97.44 83 ALA A N 1
ATOM 643 C CA . ALA A 1 83 ? 4.098 -27.125 -12.242 1 97.44 83 ALA A CA 1
ATOM 644 C C . ALA A 1 83 ? 4.137 -26.453 -10.875 1 97.44 83 ALA A C 1
ATOM 646 O O . ALA A 1 83 ? 3.094 -26.25 -10.25 1 97.44 83 ALA A O 1
ATOM 647 N N . TYR A 1 84 ? 5.336 -26.172 -10.383 1 96.44 84 TYR A N 1
ATOM 648 C CA . TYR A 1 84 ? 5.457 -25.516 -9.086 1 96.44 84 TYR A CA 1
ATOM 649 C C . TYR A 1 84 ? 6.734 -24.688 -9.016 1 96.44 84 TYR A C 1
ATOM 651 O O . TYR A 1 84 ? 7.676 -24.922 -9.781 1 96.44 84 TYR A O 1
ATOM 659 N N . SER A 1 85 ? 6.691 -23.688 -8.211 1 92.62 85 SER A N 1
ATOM 660 C CA . SER A 1 85 ? 7.855 -22.844 -7.926 1 92.62 85 SER A CA 1
ATOM 661 C C . SER A 1 85 ? 8.047 -22.656 -6.426 1 92.62 85 SER A C 1
ATOM 663 O O . SER A 1 85 ? 7.07 -22.594 -5.676 1 92.62 85 SER A O 1
ATOM 665 N N . SER A 1 86 ? 9.281 -22.625 -6.043 1 88.06 86 SER A N 1
ATOM 666 C CA . SER A 1 86 ? 9.594 -22.375 -4.641 1 88.06 86 SER A CA 1
ATOM 667 C C . SER A 1 86 ? 9.867 -20.906 -4.391 1 88.06 86 SER A C 1
ATOM 669 O O . SER A 1 86 ? 10.016 -20.469 -3.242 1 88.06 86 SER A O 1
ATOM 671 N N . GLU A 1 87 ? 9.812 -20.141 -5.43 1 88.75 87 GLU A N 1
ATOM 672 C CA . GLU A 1 87 ? 10.172 -18.719 -5.301 1 88.75 87 GLU A CA 1
ATOM 673 C C . GLU A 1 87 ? 8.93 -17.844 -5.254 1 88.75 87 GLU A C 1
ATOM 675 O O . GLU A 1 87 ? 8.844 -16.922 -4.426 1 88.75 87 GLU A O 1
ATOM 680 N N . HIS A 1 88 ? 8.016 -18.094 -6.125 1 92.81 88 HIS A N 1
ATOM 681 C CA . HIS A 1 88 ? 6.809 -17.281 -6.219 1 92.81 88 HIS A CA 1
ATOM 682 C C . HIS A 1 88 ? 5.59 -18.156 -6.535 1 92.81 88 HIS A C 1
ATOM 684 O O . HIS A 1 88 ? 5.621 -18.953 -7.473 1 92.81 88 HIS A O 1
ATOM 690 N N . PRO A 1 89 ? 4.609 -17.938 -5.793 1 93.94 89 PRO A N 1
ATOM 691 C CA . PRO A 1 89 ? 3.441 -18.812 -5.941 1 93.94 89 PRO A CA 1
ATOM 692 C C . PRO A 1 89 ? 2.729 -18.625 -7.277 1 93.94 89 PRO A C 1
ATOM 694 O O . PRO A 1 89 ? 2.072 -19.547 -7.77 1 93.94 89 PRO A O 1
ATOM 697 N N . GLY A 1 90 ? 2.846 -17.484 -7.859 1 95.56 90 GLY A N 1
ATOM 698 C CA . GLY A 1 90 ? 2.139 -17.219 -9.102 1 95.56 90 GLY A CA 1
ATOM 699 C C . GLY A 1 90 ? 2.93 -17.609 -10.336 1 95.56 90 GLY A C 1
ATOM 700 O O . GLY A 1 90 ? 2.395 -17.625 -11.445 1 95.56 90 GLY A O 1
ATOM 701 N N . SER A 1 91 ? 4.199 -18 -10.219 1 95.31 91 SER A N 1
ATOM 702 C CA . SER A 1 91 ? 5.094 -18.219 -11.352 1 95.31 91 SER A CA 1
ATOM 703 C C . SER A 1 91 ? 4.609 -19.375 -12.219 1 95.31 91 SER A C 1
ATOM 705 O O . SER A 1 91 ? 4.52 -19.25 -13.438 1 95.31 91 SER A O 1
ATOM 707 N N . ALA A 1 92 ? 4.238 -20.484 -11.578 1 97.12 92 ALA A N 1
ATOM 708 C CA . ALA A 1 92 ? 3.785 -21.656 -12.312 1 97.12 92 ALA A CA 1
ATOM 709 C C . ALA A 1 92 ? 2.463 -21.391 -13.031 1 97.12 92 ALA A C 1
ATOM 711 O O . ALA A 1 92 ? 2.285 -21.766 -14.188 1 97.12 92 ALA A O 1
ATOM 712 N N . ALA A 1 93 ? 1.574 -20.734 -12.297 1 97.38 93 ALA A N 1
ATOM 713 C CA . ALA A 1 93 ? 0.279 -20.391 -12.883 1 97.38 93 ALA A CA 1
ATOM 714 C C . ALA A 1 93 ? 0.443 -19.484 -14.094 1 97.38 93 ALA A C 1
ATOM 716 O O . ALA A 1 93 ? -0.19 -19.703 -15.133 1 97.38 93 ALA A O 1
ATOM 717 N N . LYS A 1 94 ? 1.307 -18.547 -13.984 1 95.75 94 LYS A N 1
ATOM 718 C CA . LYS A 1 94 ? 1.563 -17.609 -15.078 1 95.75 94 LYS A CA 1
ATOM 719 C C . LYS A 1 94 ? 2.145 -18.328 -16.297 1 95.75 94 LYS A C 1
ATOM 721 O O . LYS A 1 94 ? 1.709 -18.109 -17.422 1 95.75 94 LYS A O 1
ATOM 726 N N . LEU A 1 95 ? 3.057 -19.141 -16.016 1 96.81 95 LEU A N 1
ATOM 727 C CA . LEU A 1 95 ? 3.707 -19.891 -17.078 1 96.81 95 LEU A CA 1
ATOM 728 C C . LEU A 1 95 ? 2.699 -20.75 -17.828 1 96.81 95 LEU A C 1
ATOM 730 O O . LEU A 1 95 ? 2.623 -20.688 -19.062 1 96.81 95 LEU A O 1
ATOM 734 N N . LEU A 1 96 ? 1.872 -21.547 -17.109 1 96.88 96 LEU A N 1
ATOM 735 C CA . LEU A 1 96 ? 0.948 -22.484 -17.75 1 96.88 96 LEU A CA 1
ATOM 736 C C . LEU A 1 96 ? -0.204 -21.734 -18.406 1 96.88 96 LEU A C 1
ATOM 738 O O . LEU A 1 96 ? -0.709 -22.172 -19.453 1 96.88 96 LEU A O 1
ATOM 742 N N . LYS A 1 97 ? -0.584 -20.672 -17.828 1 95.38 97 LYS A N 1
ATOM 743 C CA . LYS A 1 97 ? -1.604 -19.828 -18.453 1 95.38 97 LYS A CA 1
ATOM 744 C C . LYS A 1 97 ? -1.14 -19.328 -19.812 1 95.38 97 LYS A C 1
ATOM 746 O O . LYS A 1 97 ? -1.857 -19.453 -20.812 1 95.38 97 LYS A O 1
ATOM 751 N N . ASN A 1 98 ? 0.054 -18.75 -19.875 1 95.19 98 ASN A N 1
ATOM 752 C CA . ASN A 1 98 ? 0.613 -18.266 -21.141 1 95.19 98 ASN A CA 1
ATOM 753 C C . ASN A 1 98 ? 0.787 -19.391 -22.156 1 95.19 98 ASN A C 1
ATOM 755 O O . ASN A 1 98 ? 0.511 -19.203 -23.344 1 95.19 98 ASN A O 1
ATOM 759 N N . PHE A 1 99 ? 1.24 -20.484 -21.672 1 95.5 99 PHE A N 1
ATOM 760 C CA . PHE A 1 99 ? 1.41 -21.641 -22.547 1 95.5 99 PHE A CA 1
ATOM 761 C C . PHE A 1 99 ? 0.071 -22.094 -23.109 1 95.5 99 PHE A C 1
ATOM 763 O O . PHE A 1 99 ? -0.024 -22.422 -24.297 1 95.5 99 PHE A O 1
ATOM 770 N N . SER A 1 100 ? -0.931 -22.109 -22.234 1 93.19 100 SER A N 1
ATOM 771 C CA . SER A 1 100 ? -2.264 -22.516 -22.688 1 93.19 100 SER A CA 1
ATOM 772 C C . SER A 1 100 ? -2.791 -21.578 -23.766 1 93.19 100 SER A C 1
ATOM 774 O O . SER A 1 100 ? -3.453 -22.016 -24.703 1 93.19 100 SER A O 1
ATOM 776 N N . MET A 1 101 ? -2.514 -20.359 -23.641 1 90.62 101 MET A N 1
ATOM 777 C CA . MET A 1 101 ? -2.941 -19.375 -24.641 1 90.62 101 MET A CA 1
ATOM 778 C C . MET A 1 101 ? -2.244 -19.609 -25.969 1 90.62 101 MET A C 1
ATOM 780 O O . MET A 1 101 ? -2.834 -19.406 -27.031 1 90.62 101 MET A O 1
ATOM 784 N N . SER A 1 102 ? -1.043 -20.016 -25.859 1 89.06 102 SER A N 1
ATOM 785 C CA . SER A 1 102 ? -0.281 -20.297 -27.078 1 89.06 102 SER A CA 1
ATOM 786 C C . SER A 1 102 ? -0.73 -21.609 -27.719 1 89.06 102 SER A C 1
ATOM 788 O O . SER A 1 102 ? -0.493 -21.828 -28.906 1 89.06 102 SER A O 1
ATOM 790 N N . GLN A 1 103 ? -1.376 -22.484 -26.906 1 85.75 103 GLN A N 1
ATOM 791 C CA . GLN A 1 103 ? -1.837 -23.797 -27.375 1 85.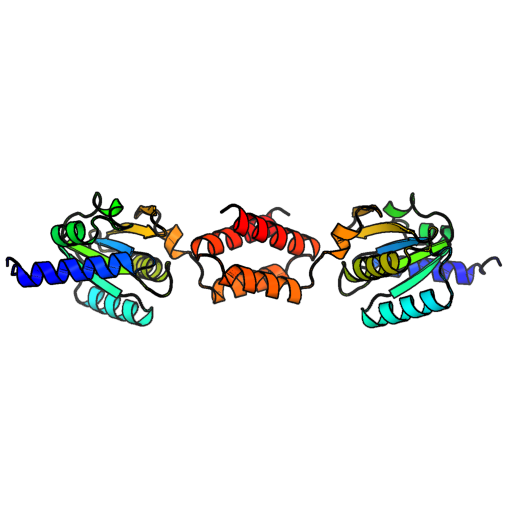75 103 GLN A CA 1
ATOM 792 C C . GLN A 1 103 ? -3.309 -23.75 -27.781 1 85.75 103 GLN A C 1
ATOM 794 O O . GLN A 1 103 ? -4.02 -24.75 -27.688 1 85.75 103 GLN A O 1
ATOM 799 N N . SER A 1 104 ? -3.799 -22.719 -28.25 1 82.31 104 SER A N 1
ATOM 800 C CA . SER A 1 104 ? -5.219 -22.531 -28.531 1 82.31 104 SER A CA 1
ATOM 801 C C . SER A 1 104 ? -5.727 -23.578 -29.516 1 82.31 104 SER A C 1
ATOM 803 O O . SER A 1 104 ? -6.91 -23.938 -29.5 1 82.31 104 SER A O 1
ATOM 805 N N . SER A 1 105 ? -4.859 -24.141 -30.188 1 80.94 105 SER A N 1
ATOM 806 C CA . SER A 1 105 ? -5.254 -25.125 -31.188 1 80.94 105 SER A CA 1
ATOM 807 C C . SER A 1 105 ? -5.336 -26.531 -30.594 1 80.94 105 SER A C 1
ATOM 809 O O . SER A 1 105 ? -5.816 -27.453 -31.25 1 80.94 105 SER A O 1
ATOM 811 N N . ASN A 1 106 ? -4.848 -26.688 -29.359 1 85.44 106 ASN A N 1
ATOM 812 C CA . ASN A 1 106 ? -4.883 -27.984 -28.703 1 85.44 106 ASN A CA 1
ATOM 813 C C . ASN A 1 106 ? -6.027 -28.078 -27.703 1 85.44 106 ASN A C 1
ATOM 815 O O . ASN A 1 106 ? -5.938 -27.516 -26.594 1 85.44 106 ASN A O 1
ATOM 819 N N . PRO A 1 107 ? -7.105 -28.781 -28.031 1 85.44 107 PRO A N 1
ATOM 820 C CA . PRO A 1 107 ? -8.25 -28.875 -27.125 1 85.44 107 PRO A CA 1
ATOM 821 C C . PRO A 1 107 ? -7.98 -29.781 -25.922 1 85.44 107 PRO A C 1
ATOM 823 O O . PRO A 1 107 ? -8.734 -29.75 -24.953 1 85.44 107 PRO A O 1
ATOM 826 N N . ASN A 1 108 ? -6.898 -30.547 -26 1 88.38 108 ASN A N 1
ATOM 827 C CA . ASN A 1 108 ? -6.664 -31.547 -24.969 1 88.38 108 ASN A CA 1
ATOM 828 C C . ASN A 1 108 ? -5.887 -30.969 -23.797 1 88.38 108 ASN A C 1
ATOM 830 O O . ASN A 1 108 ? -6.102 -31.359 -22.641 1 88.38 108 ASN A O 1
ATOM 834 N N . PHE A 1 109 ? -5.043 -30 -24.156 1 93.06 109 PHE A N 1
ATOM 835 C CA . PHE A 1 109 ? -4.32 -29.359 -23.062 1 93.06 109 PHE A CA 1
ATOM 836 C C . PHE A 1 109 ? -5.242 -28.469 -22.266 1 93.06 109 PHE A C 1
ATOM 838 O O . PHE A 1 109 ? -5.875 -27.562 -22.812 1 93.06 109 PHE A O 1
ATOM 845 N N . LYS A 1 110 ? -5.371 -28.734 -20.938 1 92.25 110 LYS A N 1
ATOM 846 C CA . LYS A 1 1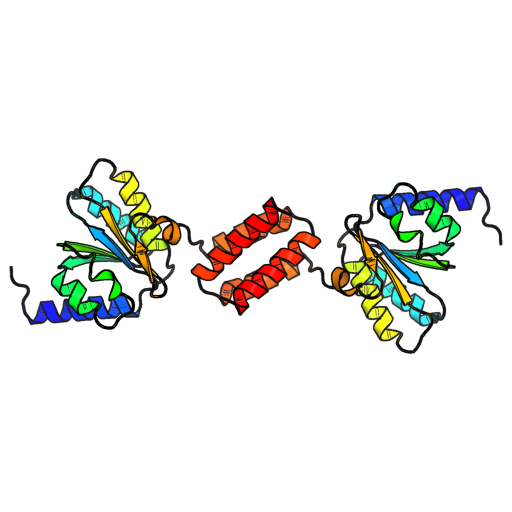10 ? -6.262 -27.984 -20.078 1 92.25 110 LYS A CA 1
ATOM 847 C C . LYS A 1 110 ? -5.711 -27.891 -18.656 1 92.25 110 LYS A C 1
ATOM 849 O O . LYS A 1 110 ? -5.293 -28.906 -18.078 1 92.25 110 LYS A O 1
ATOM 854 N N . ILE A 1 111 ? -5.699 -26.719 -18.188 1 95.62 111 ILE A N 1
ATOM 855 C CA . ILE A 1 111 ? -5.359 -26.547 -16.781 1 95.62 111 ILE A CA 1
ATOM 856 C C . ILE A 1 111 ? -6.512 -27.047 -15.906 1 95.62 111 ILE A C 1
ATOM 858 O O . ILE A 1 111 ? -7.645 -26.578 -16.047 1 95.62 111 ILE A O 1
ATOM 862 N N . LEU A 1 112 ? -6.238 -27.969 -15.07 1 95.06 112 LEU A N 1
ATOM 863 C CA . LEU A 1 112 ? -7.27 -28.609 -14.273 1 95.06 112 LEU A CA 1
ATOM 864 C C . LEU A 1 112 ? -7.531 -27.844 -12.984 1 95.06 112 LEU A C 1
ATOM 866 O O . LEU A 1 112 ? -8.672 -27.75 -12.523 1 95.06 112 LEU A O 1
ATOM 870 N N . GLY A 1 113 ? -6.461 -27.281 -12.453 1 95.56 113 GLY A N 1
ATOM 871 C CA . GLY A 1 113 ? -6.578 -26.562 -11.203 1 95.56 113 GLY A CA 1
ATOM 872 C C . GLY A 1 113 ? -5.238 -26.297 -10.531 1 95.56 113 GLY A C 1
ATOM 873 O O . GLY A 1 113 ? -4.188 -26.531 -11.133 1 95.56 113 GLY A O 1
ATOM 874 N N . ALA A 1 114 ? -5.301 -25.703 -9.312 1 96.56 114 ALA A N 1
ATOM 875 C CA . ALA A 1 114 ? -4.109 -25.375 -8.531 1 96.56 114 ALA A CA 1
ATOM 876 C C . ALA A 1 114 ? -4.426 -25.359 -7.039 1 96.56 114 ALA A C 1
ATOM 878 O O . ALA A 1 114 ? -5.59 -25.453 -6.641 1 96.56 114 ALA A O 1
ATOM 879 N N . VAL A 1 115 ? -3.371 -25.484 -6.281 1 95.06 115 VAL A N 1
ATOM 880 C CA . VAL A 1 115 ? -3.49 -25.328 -4.832 1 95.06 115 VAL A CA 1
ATOM 881 C C . VAL A 1 115 ? -2.525 -24.25 -4.348 1 95.06 115 VAL A C 1
ATOM 883 O O . VAL A 1 115 ? -1.351 -24.25 -4.723 1 95.06 115 VAL A O 1
ATOM 886 N N . PHE A 1 116 ? -3.055 -23.312 -3.6 1 94.38 116 PHE A N 1
ATOM 887 C CA . PHE A 1 116 ? -2.285 -22.234 -2.998 1 94.38 116 PHE A CA 1
ATOM 888 C C . PHE A 1 116 ? -2.787 -21.922 -1.592 1 94.38 116 PHE A C 1
ATOM 890 O O . PHE A 1 116 ? -3.986 -21.734 -1.383 1 94.38 116 PHE A O 1
ATOM 897 N N . GLU A 1 117 ? -1.856 -21.922 -0.646 1 90.62 117 GLU A N 1
ATOM 898 C CA . GLU A 1 117 ? -2.182 -21.656 0.754 1 90.62 117 GLU A CA 1
ATOM 899 C C . GLU A 1 117 ? -3.293 -22.594 1.24 1 90.62 117 GLU A C 1
ATOM 901 O O . GLU A 1 117 ? -4.238 -22.141 1.893 1 90.62 117 GLU A O 1
ATOM 906 N N . GLY A 1 118 ? -3.213 -23.797 0.732 1 88.75 118 GLY A N 1
ATOM 907 C CA . GLY A 1 118 ? -4.117 -24.844 1.19 1 88.75 118 GLY A CA 1
ATOM 908 C C . GLY A 1 118 ? -5.488 -24.766 0.55 1 88.75 118 GLY A C 1
ATOM 909 O O . GLY A 1 118 ? -6.387 -25.547 0.895 1 88.75 118 GLY A O 1
ATOM 910 N N . LYS A 1 119 ? -5.629 -23.938 -0.329 1 91.75 119 LYS A N 1
ATOM 911 C CA . LYS A 1 119 ? -6.922 -23.781 -0.992 1 91.75 119 LYS A CA 1
ATOM 912 C C . LYS A 1 119 ? -6.84 -24.203 -2.457 1 91.75 119 LYS A C 1
ATOM 914 O O . LYS A 1 119 ? -5.891 -23.844 -3.16 1 91.75 119 LYS A O 1
ATOM 919 N N . ALA A 1 120 ? -7.859 -24.906 -2.822 1 94.25 120 ALA A N 1
ATOM 920 C CA . ALA A 1 120 ? -7.934 -25.328 -4.215 1 94.25 120 ALA A CA 1
ATOM 921 C C . ALA A 1 120 ? -8.453 -24.219 -5.113 1 94.25 120 ALA A C 1
ATOM 923 O O . ALA A 1 120 ? -9.367 -23.484 -4.734 1 94.25 120 ALA A O 1
ATOM 924 N N . ILE A 1 121 ? -7.844 -24.047 -6.215 1 95.31 121 ILE A N 1
ATOM 925 C CA . ILE A 1 121 ? -8.25 -23.094 -7.242 1 95.31 121 ILE A CA 1
ATOM 926 C C . ILE A 1 121 ? -8.633 -23.844 -8.516 1 95.31 121 ILE A C 1
ATOM 928 O O . ILE A 1 121 ? -7.879 -24.688 -8.992 1 95.31 121 ILE A O 1
ATOM 932 N N . SER A 1 122 ? -9.773 -23.531 -9.031 1 95.38 122 SER A N 1
ATOM 933 C CA . SER A 1 122 ? -10.242 -24.203 -10.242 1 95.38 122 SER A CA 1
ATOM 934 C C . SER A 1 122 ? -9.43 -23.766 -11.461 1 95.38 122 SER A C 1
ATOM 936 O O . SER A 1 122 ? -8.867 -22.672 -11.477 1 95.38 122 SER A O 1
ATOM 938 N N . GLY A 1 123 ? -9.43 -24.594 -12.484 1 94.44 123 GLY A N 1
ATOM 939 C CA . GLY A 1 123 ? -8.75 -24.266 -13.727 1 94.44 123 GLY A CA 1
ATOM 940 C C . GLY A 1 123 ? -9.281 -23 -14.375 1 94.44 123 GLY A C 1
ATOM 941 O O . GLY A 1 123 ? -8.523 -22.234 -14.969 1 94.44 123 GLY A O 1
ATOM 942 N N . SER A 1 124 ? -10.555 -22.75 -14.219 1 94.25 124 SER A N 1
ATOM 943 C CA . SER A 1 124 ? -11.195 -21.578 -14.805 1 94.25 124 SER A CA 1
ATOM 944 C C . SER A 1 124 ? -10.789 -20.297 -14.078 1 94.25 124 SER A C 1
ATOM 946 O O . SER A 1 124 ? -10.922 -19.203 -14.617 1 94.25 124 SER A O 1
ATOM 948 N N . ASN A 1 125 ? -10.266 -20.438 -12.836 1 95.56 125 ASN A N 1
ATOM 949 C CA . ASN A 1 125 ? -9.898 -19.281 -12.031 1 95.56 125 ASN A CA 1
ATOM 950 C C . ASN A 1 125 ? -8.383 -19.188 -11.828 1 95.56 125 ASN A C 1
ATOM 952 O O . ASN A 1 125 ? -7.914 -18.609 -10.852 1 95.56 125 ASN A O 1
ATOM 956 N N . ILE A 1 126 ? -7.617 -19.75 -12.773 1 96.19 126 ILE A N 1
ATOM 957 C CA . ILE A 1 126 ? -6.168 -19.828 -12.625 1 96.19 126 ILE A CA 1
ATOM 958 C C . ILE A 1 126 ? -5.57 -18.422 -12.656 1 96.19 126 ILE A C 1
ATOM 960 O O . ILE A 1 126 ? -4.461 -18.188 -12.164 1 96.19 126 ILE A O 1
ATOM 964 N N . ASN A 1 127 ? -6.359 -17.453 -13.195 1 95.19 127 ASN A N 1
ATOM 965 C CA . ASN A 1 127 ? -5.906 -16.062 -13.289 1 95.19 127 ASN A CA 1
ATOM 966 C C . ASN A 1 127 ? -5.695 -15.453 -11.906 1 95.19 127 ASN A C 1
ATOM 968 O O . ASN A 1 127 ? -4.816 -14.609 -11.727 1 95.19 127 ASN A O 1
ATOM 972 N N . SER A 1 128 ? -6.465 -15.867 -10.984 1 93.75 128 SER A N 1
ATOM 973 C CA . SER A 1 128 ? -6.34 -15.344 -9.633 1 93.75 128 SER A CA 1
ATOM 974 C C . SER A 1 128 ? -4.965 -15.648 -9.047 1 93.75 128 SER A C 1
ATOM 976 O O . SER A 1 128 ? -4.418 -14.844 -8.289 1 93.75 128 SER A O 1
ATOM 978 N N . LEU A 1 129 ? -4.387 -16.75 -9.453 1 95.75 129 LEU A N 1
ATOM 979 C CA . LEU A 1 129 ? -3.062 -17.156 -8.992 1 95.75 129 LEU A CA 1
ATOM 980 C C . LEU A 1 129 ? -1.977 -16.562 -9.883 1 95.75 129 LEU A C 1
ATOM 982 O O . LEU A 1 129 ? -0.959 -16.062 -9.383 1 95.75 129 LEU A O 1
ATOM 986 N N . ALA A 1 130 ? -2.271 -16.516 -11.125 1 95.88 130 ALA A N 1
ATOM 987 C CA . ALA A 1 130 ? -1.309 -16.016 -12.109 1 95.88 130 ALA A CA 1
ATOM 988 C C . ALA A 1 130 ? -1.072 -14.523 -11.945 1 95.88 130 ALA A C 1
ATOM 990 O O . ALA A 1 130 ? -0.006 -14.008 -12.297 1 95.88 130 ALA A O 1
ATOM 991 N N . ASP A 1 131 ? -2.039 -13.844 -11.359 1 93.81 131 ASP A N 1
ATOM 992 C CA . ASP A 1 131 ? -1.999 -12.383 -11.289 1 93.81 131 ASP A CA 1
ATOM 993 C C . ASP A 1 131 ? -1.341 -11.914 -10 1 93.81 131 ASP A C 1
ATOM 995 O O . ASP A 1 131 ? -1.238 -10.711 -9.75 1 93.81 131 ASP A O 1
ATOM 999 N N . ILE A 1 132 ? -0.879 -12.859 -9.219 1 94.44 132 ILE A N 1
ATOM 1000 C CA . ILE A 1 132 ? -0.193 -12.469 -7.992 1 94.44 132 ILE A CA 1
ATOM 1001 C C . ILE A 1 132 ? 1.114 -11.758 -8.328 1 94.44 132 ILE A C 1
ATOM 1003 O O . ILE A 1 132 ? 1.968 -12.312 -9.031 1 94.44 132 ILE A O 1
ATOM 1007 N N . PRO A 1 133 ? 1.238 -10.57 -7.828 1 93.44 133 PRO A N 1
ATOM 1008 C CA . PRO A 1 133 ? 2.438 -9.789 -8.148 1 93.44 133 PRO A CA 1
ATOM 1009 C C . PRO A 1 133 ? 3.658 -10.227 -7.344 1 93.44 133 PRO A C 1
ATOM 1011 O O . PRO A 1 133 ? 3.516 -10.75 -6.234 1 93.44 133 PRO A O 1
ATOM 1014 N N . THR A 1 134 ? 4.871 -10.062 -8.031 1 91 134 THR A N 1
ATOM 1015 C CA . THR A 1 134 ? 6.113 -10.203 -7.281 1 91 134 THR A CA 1
ATOM 1016 C C . THR A 1 134 ? 6.32 -9.016 -6.348 1 91 134 THR A C 1
ATOM 1018 O O . THR A 1 134 ? 5.637 -7.996 -6.473 1 91 134 THR A O 1
ATOM 1021 N N . PHE A 1 135 ? 7.242 -9.18 -5.418 1 91.56 135 PHE A N 1
ATOM 1022 C CA . PHE A 1 135 ? 7.555 -8.086 -4.5 1 91.56 135 PHE A CA 1
ATOM 1023 C C . PHE A 1 135 ? 7.926 -6.824 -5.27 1 91.56 135 PHE A C 1
ATOM 1025 O O . PHE A 1 135 ? 7.379 -5.75 -5.008 1 91.56 135 PHE A O 1
ATOM 1032 N N . ASN A 1 136 ? 8.781 -6.887 -6.23 1 92.94 136 ASN A N 1
ATOM 1033 C CA . ASN A 1 136 ? 9.234 -5.734 -7.008 1 92.94 136 ASN A CA 1
ATOM 1034 C C . ASN A 1 136 ? 8.086 -5.113 -7.801 1 92.94 136 ASN A C 1
ATOM 1036 O O . ASN A 1 136 ? 7.988 -3.889 -7.902 1 92.94 136 ASN A O 1
ATOM 1040 N N . GLU A 1 137 ? 7.25 -5.988 -8.344 1 94 137 GLU A N 1
ATOM 1041 C CA . GLU A 1 137 ? 6.078 -5.492 -9.062 1 94 137 GLU A CA 1
ATOM 1042 C C . GLU A 1 137 ? 5.137 -4.738 -8.125 1 94 137 GLU A C 1
ATOM 1044 O O . GLU A 1 137 ? 4.641 -3.662 -8.469 1 94 137 GLU A O 1
ATOM 1049 N N . ALA A 1 138 ? 4.922 -5.305 -6.938 1 95.25 138 ALA A N 1
ATOM 1050 C CA . ALA A 1 138 ? 4.051 -4.68 -5.945 1 95.25 138 ALA A CA 1
ATOM 1051 C C . ALA A 1 138 ? 4.598 -3.324 -5.508 1 95.25 138 ALA A C 1
ATOM 1053 O O . ALA A 1 138 ? 3.854 -2.346 -5.418 1 95.25 138 ALA A O 1
ATOM 1054 N N . LEU A 1 139 ? 5.879 -3.305 -5.324 1 95.56 139 LEU A N 1
ATOM 1055 C CA . LEU A 1 139 ? 6.547 -2.072 -4.918 1 95.56 139 LEU A CA 1
ATOM 1056 C C . LEU A 1 139 ? 6.414 -1 -5.992 1 95.56 139 LEU A C 1
ATOM 1058 O O . LEU A 1 139 ? 6.098 0.153 -5.691 1 95.56 139 LEU A O 1
ATOM 1062 N N . ARG A 1 140 ? 6.602 -1.393 -7.188 1 96.06 140 ARG A N 1
ATOM 1063 C CA . ARG A 1 140 ? 6.48 -0.458 -8.305 1 96.06 140 ARG A CA 1
ATOM 1064 C C . ARG A 1 140 ? 5.059 0.086 -8.414 1 96.06 140 ARG A C 1
ATOM 1066 O O . ARG A 1 140 ? 4.863 1.289 -8.594 1 96.06 140 ARG A O 1
ATOM 1073 N N . ARG A 1 141 ? 4.086 -0.812 -8.273 1 95 141 ARG A N 1
ATOM 1074 C CA . ARG A 1 141 ? 2.686 -0.401 -8.328 1 95 141 ARG A CA 1
ATOM 1075 C C . ARG A 1 141 ? 2.352 0.568 -7.203 1 95 141 ARG A C 1
ATOM 1077 O O . ARG A 1 141 ? 1.662 1.567 -7.418 1 95 141 ARG A O 1
ATOM 1084 N N . PHE A 1 142 ? 2.863 0.31 -5.992 1 96.06 142 PHE A N 1
ATOM 1085 C CA . PHE A 1 142 ? 2.648 1.186 -4.848 1 96.06 142 PHE A CA 1
ATOM 1086 C C . PHE A 1 142 ? 3.24 2.566 -5.102 1 96.06 142 PHE A C 1
ATOM 1088 O O . PHE A 1 142 ? 2.59 3.582 -4.848 1 96.06 142 PHE A O 1
ATOM 1095 N N . ILE A 1 143 ? 4.453 2.594 -5.629 1 96 143 ILE A N 1
ATOM 1096 C CA . ILE A 1 143 ? 5.152 3.85 -5.875 1 96 143 ILE A CA 1
ATOM 1097 C C . ILE A 1 143 ? 4.367 4.691 -6.879 1 96 143 ILE A C 1
ATOM 1099 O O . ILE A 1 143 ? 4.145 5.883 -6.656 1 96 143 ILE A O 1
ATOM 1103 N N . ILE A 1 144 ? 3.869 4.051 -7.957 1 95 144 ILE A N 1
ATOM 1104 C CA . ILE A 1 144 ? 3.127 4.742 -9 1 95 144 ILE A CA 1
ATOM 1105 C C . ILE A 1 144 ? 1.862 5.367 -8.414 1 95 144 ILE A C 1
ATOM 1107 O O . ILE A 1 144 ? 1.571 6.539 -8.656 1 95 144 ILE A O 1
ATOM 1111 N N . ILE A 1 145 ? 1.19 4.625 -7.59 1 93.56 145 ILE A N 1
ATOM 1112 C CA . ILE A 1 145 ? -0.062 5.098 -7.012 1 93.56 145 ILE A CA 1
ATOM 1113 C C . ILE A 1 145 ? 0.224 6.195 -5.988 1 93.56 145 ILE A C 1
ATOM 1115 O O . ILE A 1 145 ? -0.422 7.242 -5.996 1 93.56 145 ILE A O 1
ATOM 1119 N N . ALA A 1 146 ? 1.242 5.969 -5.117 1 93.44 146 ALA A N 1
ATOM 1120 C CA . ALA A 1 146 ? 1.586 6.906 -4.051 1 93.44 146 ALA A CA 1
ATOM 1121 C C . ALA A 1 146 ? 1.974 8.266 -4.617 1 93.44 146 ALA A C 1
ATOM 1123 O O . ALA A 1 146 ? 1.672 9.305 -4.023 1 93.44 146 ALA A O 1
ATOM 1124 N N . LYS A 1 147 ? 2.553 8.289 -5.77 1 92.69 147 LYS A N 1
ATOM 1125 C CA . LYS A 1 147 ? 2.994 9.539 -6.395 1 92.69 147 LYS A CA 1
ATOM 1126 C C . LYS A 1 147 ? 1.815 10.305 -6.988 1 92.69 147 LYS A C 1
ATOM 1128 O O . LYS A 1 147 ? 1.9 11.508 -7.207 1 92.69 147 LYS A O 1
ATOM 1133 N N . GLU A 1 148 ? 0.719 9.578 -7.254 1 92.31 148 GLU A N 1
ATOM 1134 C CA . GLU A 1 148 ? -0.405 10.172 -7.973 1 92.31 148 GLU A CA 1
ATOM 1135 C C . GLU A 1 148 ? -1.503 10.617 -7.008 1 92.31 148 GLU A C 1
ATOM 1137 O O . GLU A 1 148 ? -2.439 11.312 -7.406 1 92.31 148 GLU A O 1
ATOM 1142 N N . ILE A 1 149 ? -1.436 10.305 -5.828 1 90.44 149 ILE A N 1
ATOM 1143 C CA . ILE A 1 149 ? -2.557 10.539 -4.926 1 90.44 149 ILE A CA 1
ATOM 1144 C C . ILE A 1 149 ? -2.168 11.586 -3.883 1 90.44 149 ILE A C 1
ATOM 1146 O O . ILE A 1 149 ? -0.991 11.922 -3.742 1 90.44 149 ILE A O 1
ATOM 1150 N N . SER A 1 150 ? -3.24 12.125 -3.205 1 89.19 150 SER A N 1
ATOM 1151 C CA . SER A 1 150 ? -3.023 13.102 -2.143 1 89.19 150 SER A CA 1
ATOM 1152 C C . SER A 1 150 ? -2.484 12.438 -0.882 1 89.19 150 SER A C 1
ATOM 1154 O O . SER A 1 150 ? -2.578 11.219 -0.729 1 89.19 150 SER A O 1
ATOM 1156 N N . ALA A 1 151 ? -1.931 13.227 0.024 1 89.44 151 ALA A N 1
ATOM 1157 C CA . ALA A 1 151 ? -1.396 12.734 1.291 1 89.44 151 ALA A CA 1
ATOM 1158 C C . ALA A 1 151 ? -2.488 12.078 2.131 1 89.44 151 ALA A C 1
ATOM 1160 O O . ALA A 1 151 ? -2.238 11.094 2.824 1 89.44 151 ALA A O 1
ATOM 1161 N N . GLY A 1 152 ? -3.67 12.656 2.08 1 87.69 152 GLY A N 1
ATOM 1162 C CA . GLY A 1 152 ? -4.793 12.078 2.797 1 87.69 152 GLY A CA 1
ATOM 1163 C C . GLY A 1 152 ? -5.156 10.688 2.312 1 87.69 152 GLY A C 1
ATOM 1164 O O . GLY A 1 152 ? -5.418 9.789 3.119 1 87.69 152 GLY A O 1
ATOM 1165 N N . LYS A 1 153 ? -5.156 10.562 1.014 1 90.88 153 LYS A N 1
ATOM 1166 C CA . LYS A 1 153 ? -5.449 9.258 0.427 1 90.88 153 LYS A CA 1
ATOM 1167 C C . LYS A 1 153 ? -4.344 8.258 0.748 1 90.88 153 LYS A C 1
ATOM 1169 O O . LYS A 1 153 ? -4.621 7.078 1 1 90.88 153 LYS A O 1
ATOM 1174 N N . LEU A 1 154 ? -3.1 8.75 0.725 1 93.81 154 LEU A N 1
ATOM 1175 C CA . LEU A 1 154 ? -1.969 7.902 1.074 1 93.81 154 LEU A CA 1
ATOM 1176 C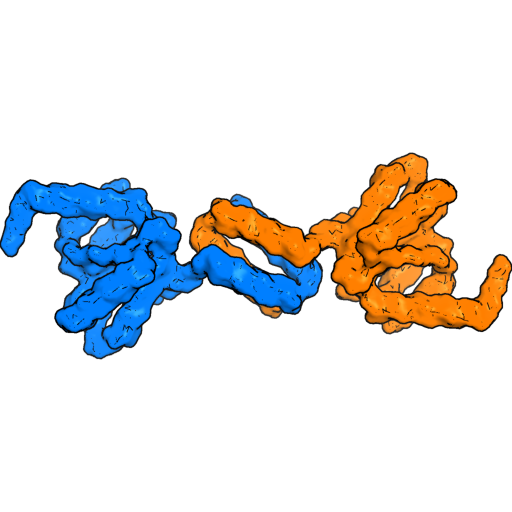 C . LEU A 1 154 ? -2.113 7.359 2.492 1 93.81 154 LEU A C 1
ATOM 1178 O O . LEU A 1 154 ? -1.864 6.176 2.738 1 93.81 154 LEU A O 1
ATOM 1182 N N . LEU A 1 155 ? -2.543 8.219 3.381 1 92 155 LEU A N 1
ATOM 1183 C CA . LEU A 1 155 ? -2.779 7.781 4.754 1 92 155 LEU A CA 1
ATOM 1184 C C . LEU A 1 155 ? -3.877 6.723 4.805 1 92 155 LEU A C 1
ATOM 1186 O O . LEU A 1 155 ? -3.748 5.727 5.52 1 92 155 LEU A O 1
ATOM 1190 N N . ARG A 1 156 ? -4.891 6.895 4.105 1 91.44 156 ARG A N 1
ATOM 1191 C CA . ARG A 1 156 ? -5.996 5.941 4.078 1 91.44 156 ARG A CA 1
ATOM 1192 C C . ARG A 1 156 ? -5.527 4.578 3.578 1 91.44 156 ARG A C 1
ATOM 1194 O O . ARG A 1 156 ? -5.941 3.543 4.105 1 91.44 156 ARG A O 1
ATOM 1201 N N . ILE A 1 157 ? -4.676 4.59 2.561 1 93.38 157 ILE A N 1
ATOM 1202 C CA . ILE A 1 157 ? -4.113 3.361 2.016 1 93.38 157 ILE A CA 1
ATOM 1203 C C . ILE A 1 157 ? -3.324 2.629 3.1 1 93.38 157 ILE A C 1
ATOM 1205 O O . ILE A 1 157 ? -3.5 1.426 3.299 1 93.38 157 ILE A O 1
ATOM 1209 N N . LEU A 1 158 ? -2.541 3.377 3.836 1 94.56 158 LEU A N 1
ATOM 1210 C CA . LEU A 1 158 ? -1.7 2.762 4.855 1 94.56 158 LEU A CA 1
ATOM 1211 C C . LEU A 1 158 ? -2.549 2.168 5.977 1 94.56 158 LEU A C 1
ATOM 1213 O O . LEU A 1 158 ? -2.236 1.093 6.492 1 94.56 158 LEU A O 1
ATOM 1217 N N . VAL A 1 159 ? -3.584 2.83 6.301 1 91.5 159 VAL A N 1
ATOM 1218 C CA . VAL A 1 159 ? -4.496 2.316 7.312 1 91.5 159 VAL A CA 1
ATOM 1219 C C . VAL A 1 159 ? -5.164 1.039 6.809 1 91.5 159 VAL A C 1
ATOM 1221 O O . VAL A 1 159 ? -5.293 0.064 7.555 1 91.5 159 VAL A O 1
ATOM 1224 N N . SER A 1 160 ? -5.57 1.052 5.551 1 92.25 160 SER A N 1
ATOM 1225 C CA . SER A 1 160 ? -6.188 -0.121 4.938 1 92.25 160 SER A CA 1
ATOM 1226 C C . SER A 1 160 ? -5.23 -1.31 4.934 1 92.25 160 SER A C 1
ATOM 1228 O O . SER A 1 160 ? -5.637 -2.439 5.219 1 92.25 160 SER A O 1
ATOM 1230 N N . ILE A 1 161 ? -4.027 -1.063 4.613 1 93.12 161 ILE A N 1
ATOM 1231 C CA . ILE A 1 161 ? -2.994 -2.094 4.574 1 93.12 161 ILE A CA 1
ATOM 1232 C C . ILE A 1 161 ? -2.838 -2.719 5.957 1 93.12 161 ILE A C 1
ATOM 1234 O O . ILE A 1 161 ? -2.766 -3.943 6.086 1 93.12 161 ILE A O 1
ATOM 1238 N N . LYS A 1 162 ? -2.82 -1.89 6.98 1 91 162 LYS A N 1
ATOM 1239 C CA . LYS A 1 162 ? -2.678 -2.371 8.352 1 91 162 LYS A CA 1
ATOM 1240 C C . LYS A 1 162 ? -3.844 -3.277 8.742 1 91 162 LYS A C 1
ATOM 1242 O O . LYS A 1 162 ? -3.646 -4.309 9.391 1 91 162 LYS A O 1
ATOM 1247 N N . ASN A 1 163 ? -5 -2.893 8.297 1 91.56 163 ASN A N 1
ATOM 1248 C CA . ASN A 1 163 ? -6.191 -3.684 8.594 1 91.56 163 ASN A CA 1
ATOM 1249 C C . ASN A 1 163 ? -6.145 -5.047 7.906 1 91.56 163 ASN A C 1
ATOM 1251 O O . ASN A 1 163 ? -6.539 -6.055 8.492 1 91.56 163 ASN A O 1
ATOM 1255 N N . ILE A 1 164 ? -5.629 -5.094 6.625 1 89.69 164 ILE A N 1
ATOM 1256 C CA . ILE A 1 164 ? -5.52 -6.34 5.879 1 89.69 164 ILE A CA 1
ATOM 1257 C C . ILE A 1 164 ? -4.469 -7.238 6.523 1 89.69 164 ILE A C 1
ATOM 1259 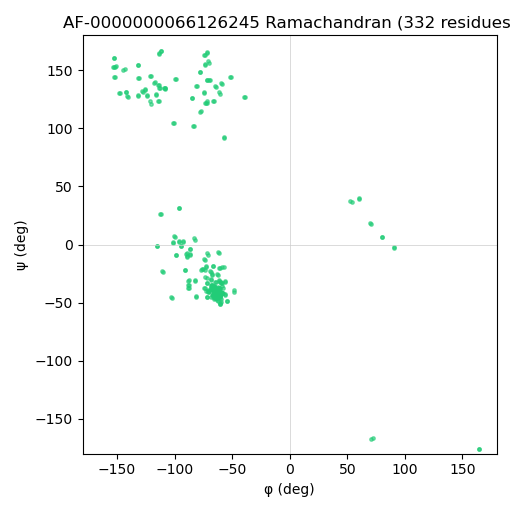O O . ILE A 1 164 ? -4.648 -8.453 6.605 1 89.69 164 ILE A O 1
ATOM 1263 N N . LYS A 1 165 ? -3.443 -6.613 7.051 1 88.88 165 LYS A N 1
ATOM 1264 C CA . LYS A 1 165 ? -2.377 -7.363 7.707 1 88.88 165 LYS A CA 1
ATOM 1265 C C . LYS A 1 165 ? -2.885 -8.047 8.969 1 88.88 165 LYS A C 1
ATOM 1267 O O . LYS A 1 165 ? -2.566 -9.211 9.227 1 88.88 165 LYS A O 1
ATOM 1272 N N . GLU A 1 166 ? -3.773 -7.309 9.719 1 86.88 166 GLU A N 1
ATOM 1273 C CA . GLU A 1 166 ? -4.242 -7.816 11.008 1 86.88 166 GLU A CA 1
ATOM 1274 C C . GLU A 1 166 ? -5.375 -8.82 10.82 1 86.88 166 GLU A C 1
ATOM 1276 O O . GLU A 1 166 ? -5.512 -9.758 11.617 1 86.88 166 GLU A O 1
ATOM 1281 N N . ASN A 1 167 ? -6.379 -8.555 9.969 1 74.94 167 ASN A N 1
ATOM 1282 C CA . ASN A 1 167 ? -7.566 -9.398 9.875 1 74.94 167 ASN A CA 1
ATOM 1283 C C . ASN A 1 167 ? -7.32 -10.617 8.984 1 74.94 167 ASN A C 1
ATOM 1285 O O . ASN A 1 167 ? -8.016 -11.625 9.102 1 74.94 167 ASN A O 1
ATOM 1289 N N . SER A 1 168 ? -6.422 -10.391 7.988 1 59.06 168 SER A N 1
ATOM 1290 C CA . SER A 1 168 ? -6.461 -11.547 7.105 1 59.06 168 SER A CA 1
ATOM 1291 C C . SER A 1 168 ? -5.48 -12.625 7.562 1 59.06 168 SER A C 1
ATOM 1293 O O . SER A 1 168 ? -4.414 -12.312 8.102 1 59.06 168 SER A O 1
ATOM 1295 N N . MET B 1 1 ? -2.078 49.688 18.156 1 45.88 1 MET B N 1
ATOM 1296 C CA . MET B 1 1 ? -1.877 50.719 17.156 1 45.88 1 MET B CA 1
ATOM 1297 C C . MET B 1 1 ? -2.426 50.312 15.805 1 45.88 1 MET B C 1
ATOM 1299 O O . MET B 1 1 ? -2.275 49.156 15.406 1 45.88 1 MET B O 1
ATOM 1303 N N . MET B 1 2 ? -3.393 51 15.336 1 56.44 2 MET B N 1
ATOM 1304 C CA . MET B 1 2 ? -4.258 50.75 14.188 1 56.44 2 MET B CA 1
ATOM 1305 C C . MET B 1 2 ? -3.436 50.594 12.914 1 56.44 2 MET B C 1
ATOM 1307 O O . MET B 1 2 ? -2.639 51.469 12.57 1 56.44 2 MET B O 1
ATOM 1311 N N . LEU B 1 3 ? -3.061 49.312 12.609 1 66.81 3 LEU B N 1
ATOM 1312 C CA . LEU B 1 3 ? -2.283 49.125 11.391 1 66.81 3 LEU B CA 1
ATOM 1313 C C . LEU B 1 3 ? -2.793 50.031 10.273 1 66.81 3 LEU B C 1
ATOM 1315 O O . LEU B 1 3 ? -3.992 50.312 10.195 1 66.81 3 LEU B O 1
ATOM 1319 N N . ASP B 1 4 ? -1.891 50.781 9.711 1 79.56 4 ASP B N 1
ATOM 1320 C CA . ASP B 1 4 ? -2.236 51.625 8.57 1 79.56 4 ASP B CA 1
ATOM 1321 C C . ASP B 1 4 ? -2.957 50.812 7.488 1 79.56 4 ASP B C 1
ATOM 1323 O O . ASP B 1 4 ? -2.807 49.594 7.414 1 79.56 4 ASP B O 1
ATOM 1327 N N . PHE B 1 5 ? -3.896 51.562 6.891 1 81.94 5 PHE B N 1
ATOM 1328 C CA . PHE B 1 5 ? -4.75 50.969 5.871 1 81.94 5 PHE B CA 1
ATOM 1329 C C . PHE B 1 5 ? -3.916 50.188 4.844 1 81.94 5 PHE B C 1
ATOM 1331 O O . PHE B 1 5 ? -4.277 49.094 4.438 1 81.94 5 PHE B O 1
ATOM 1338 N N . LYS B 1 6 ? -2.842 50.812 4.543 1 86.5 6 LYS B N 1
ATOM 1339 C CA . LYS B 1 6 ? -1.983 50.188 3.545 1 86.5 6 LYS B CA 1
ATOM 1340 C C . LYS B 1 6 ? -1.373 48.875 4.078 1 86.5 6 LYS B C 1
ATOM 1342 O O . LYS B 1 6 ? -1.357 47.875 3.387 1 86.5 6 LYS B O 1
ATOM 1347 N N . LYS B 1 7 ? -0.907 48.875 5.211 1 89.19 7 LYS B N 1
ATOM 1348 C CA . LYS B 1 7 ? -0.304 47.719 5.836 1 89.19 7 LYS B CA 1
ATOM 1349 C C . LYS B 1 7 ? -1.345 46.625 6.07 1 89.19 7 LYS B C 1
ATOM 1351 O O . LYS B 1 7 ? -1.062 45.438 5.891 1 89.19 7 LYS B O 1
ATOM 1356 N N . LYS B 1 8 ? -2.516 47.094 6.418 1 91 8 LYS B N 1
ATOM 1357 C CA . LYS B 1 8 ? -3.602 46.125 6.605 1 91 8 LYS B CA 1
ATOM 1358 C C . LYS B 1 8 ? -3.916 45.406 5.305 1 91 8 LYS B C 1
ATOM 1360 O O . LYS B 1 8 ? -4.098 44.188 5.301 1 91 8 LYS B O 1
ATOM 1365 N N . LYS B 1 9 ? -3.928 46.125 4.25 1 92 9 LYS B N 1
ATOM 1366 C CA . LYS B 1 9 ? -4.215 45.531 2.945 1 92 9 LYS B CA 1
ATOM 1367 C C . LYS B 1 9 ? -3.125 44.562 2.529 1 92 9 LYS B C 1
ATOM 1369 O O . LYS B 1 9 ? -3.414 43.5 1.954 1 92 9 LYS B O 1
ATOM 1374 N N . GLU B 1 10 ? -2.002 44.875 2.783 1 93.38 10 GLU B N 1
ATOM 1375 C CA . GLU B 1 10 ? -0.871 44 2.459 1 93.38 10 GLU B CA 1
ATOM 1376 C C . GLU B 1 10 ? -0.939 42.688 3.234 1 93.38 10 GLU B C 1
ATOM 1378 O O . GLU B 1 10 ? -0.69 41.625 2.676 1 93.38 10 GLU B O 1
ATOM 1383 N N . LEU B 1 11 ? -1.203 42.844 4.508 1 93.56 11 LEU B N 1
ATOM 1384 C CA . LEU B 1 11 ? -1.307 41.656 5.352 1 93.56 11 LEU B CA 1
ATOM 1385 C C . LEU B 1 11 ? -2.443 40.75 4.879 1 93.56 11 LEU B C 1
ATOM 1387 O O . LEU B 1 11 ? -2.289 39.531 4.824 1 93.56 11 LEU B O 1
ATOM 1391 N N . VAL B 1 12 ? -3.559 41.344 4.57 1 95.38 12 VAL B N 1
ATOM 1392 C CA . VAL B 1 12 ? -4.707 40.594 4.09 1 95.38 12 VAL B CA 1
ATOM 1393 C C . VAL B 1 12 ? -4.344 39.875 2.791 1 95.38 12 VAL B C 1
ATOM 1395 O O . VAL B 1 12 ? -4.695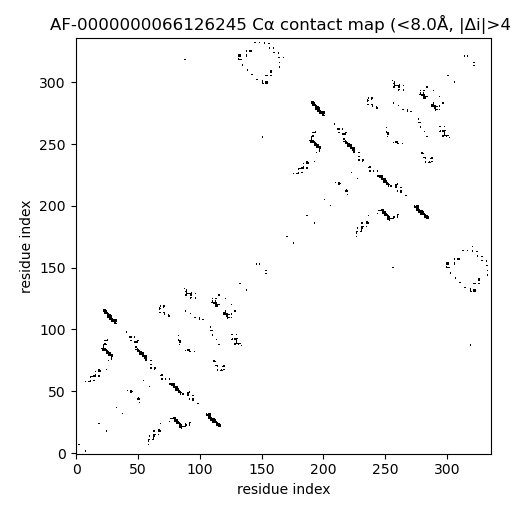 38.688 2.6 1 95.38 12 VAL B O 1
ATOM 1398 N N . THR B 1 13 ? -3.631 40.562 1.883 1 94.94 13 THR B N 1
ATOM 1399 C CA . THR B 1 13 ? -3.191 39.969 0.622 1 94.94 13 THR B CA 1
ATOM 1400 C C . THR B 1 13 ? -2.248 38.812 0.872 1 94.94 13 THR B C 1
ATOM 1402 O O . THR B 1 13 ? -2.336 37.781 0.199 1 94.94 13 THR B O 1
ATOM 1405 N N . GLN B 1 14 ? -1.4 38.969 1.792 1 95.06 14 GLN B N 1
ATOM 1406 C CA . GLN B 1 14 ? -0.468 37.906 2.154 1 95.06 14 GLN B CA 1
ATOM 1407 C C . GLN B 1 14 ? -1.209 36.656 2.668 1 95.06 14 GLN B C 1
ATOM 1409 O O . GLN B 1 14 ? -0.914 35.531 2.258 1 95.06 14 GLN B O 1
ATOM 1414 N N . ILE B 1 15 ? -2.109 36.906 3.576 1 94.62 15 ILE B N 1
ATOM 1415 C CA . ILE B 1 15 ? -2.904 35.812 4.141 1 94.62 15 ILE B CA 1
ATOM 1416 C C . ILE B 1 15 ? -3.664 35.094 3.025 1 94.62 15 ILE B C 1
ATOM 1418 O O . ILE B 1 15 ? -3.736 33.875 3.008 1 94.62 15 ILE B O 1
ATOM 1422 N N . ASN B 1 16 ? -4.207 35.844 2.111 1 94.69 16 ASN B N 1
ATOM 1423 C CA . ASN B 1 16 ? -4.938 35.25 0.986 1 94.69 16 ASN B CA 1
ATOM 1424 C C . ASN B 1 16 ? -4.039 34.375 0.117 1 94.69 16 ASN B C 1
ATOM 1426 O O . ASN B 1 16 ? -4.453 33.312 -0.333 1 94.69 16 ASN B O 1
ATOM 1430 N N . LEU B 1 17 ? -2.838 34.875 -0.122 1 93 17 LEU B N 1
ATOM 1431 C CA . LEU B 1 17 ? -1.871 34.094 -0.894 1 93 17 LEU B CA 1
ATOM 1432 C C . LEU B 1 17 ? -1.54 32.781 -0.193 1 93 17 LEU B C 1
ATOM 1434 O O . LEU B 1 17 ? -1.481 31.734 -0.832 1 93 17 LEU B O 1
ATOM 1438 N N . ILE B 1 18 ? -1.354 32.844 1.108 1 92.94 18 ILE B N 1
ATOM 1439 C CA . ILE B 1 18 ? -1.082 31.656 1.903 1 92.94 18 ILE B CA 1
ATOM 1440 C C . ILE B 1 18 ? -2.248 30.672 1.784 1 92.94 18 ILE B C 1
ATOM 1442 O O . ILE B 1 18 ? -2.047 29.484 1.533 1 92.94 18 ILE B O 1
ATOM 1446 N N . ALA B 1 19 ? -3.459 31.188 1.912 1 92.19 19 ALA B N 1
ATOM 1447 C CA . ALA B 1 19 ? -4.672 30.375 1.882 1 92.19 19 ALA B CA 1
ATOM 1448 C C . ALA B 1 19 ? -4.84 29.688 0.53 1 92.19 19 ALA B C 1
ATOM 1450 O O . ALA B 1 19 ? -5.406 28.594 0.448 1 92.19 19 ALA B O 1
ATOM 1451 N N . LYS B 1 20 ? -4.266 30.266 -0.5 1 88.94 20 LYS B N 1
ATOM 1452 C CA . LYS B 1 20 ? -4.426 29.719 -1.85 1 88.94 20 LYS B CA 1
ATOM 1453 C C . LYS B 1 20 ? -3.324 28.719 -2.174 1 88.94 20 LYS B C 1
ATOM 1455 O O . LYS B 1 20 ? -3.502 27.844 -3.031 1 88.94 20 LYS B O 1
ATOM 1460 N N . THR B 1 21 ? -2.238 28.812 -1.476 1 88.88 21 THR B N 1
ATOM 1461 C CA . THR B 1 21 ? -1.078 28.031 -1.879 1 88.88 21 THR B CA 1
ATOM 1462 C C . THR B 1 21 ? -0.804 26.922 -0.87 1 88.88 21 THR B C 1
ATOM 1464 O O . THR B 1 21 ? -0.177 25.906 -1.204 1 88.88 21 THR B O 1
ATOM 1467 N N . ALA B 1 22 ? -1.265 27.094 0.355 1 91.38 22 ALA B N 1
ATOM 1468 C CA . ALA B 1 22 ? -0.96 26.141 1.416 1 91.38 22 ALA B CA 1
ATOM 1469 C C . ALA B 1 22 ? -1.722 24.844 1.214 1 91.38 22 ALA B C 1
ATOM 1471 O O . ALA B 1 22 ? -2.877 24.844 0.785 1 91.38 22 ALA B O 1
ATOM 1472 N N . LEU B 1 23 ? -1.017 23.734 1.52 1 90.56 23 LEU B N 1
ATOM 1473 C CA . LEU B 1 23 ? -1.661 22.438 1.478 1 90.56 23 LEU B CA 1
ATOM 1474 C C . LEU B 1 23 ? -2.604 22.25 2.662 1 90.56 23 LEU B C 1
ATOM 1476 O O . LEU B 1 23 ? -3.643 21.609 2.541 1 90.56 23 LEU B O 1
ATOM 1480 N N . SER B 1 24 ? -2.188 22.75 3.74 1 95.06 24 SER B N 1
ATOM 1481 C CA . SER B 1 24 ? -2.957 22.766 4.98 1 95.06 24 SER B CA 1
ATOM 1482 C C . SER B 1 24 ? -2.549 23.922 5.871 1 95.06 24 SER B C 1
ATOM 1484 O O . SER B 1 24 ? -1.464 24.484 5.711 1 95.06 24 SER B O 1
ATOM 1486 N N . ILE B 1 25 ? -3.475 24.359 6.68 1 95.94 25 ILE B N 1
ATOM 1487 C CA . ILE B 1 25 ? -3.201 25.453 7.613 1 95.94 25 ILE B CA 1
ATOM 1488 C C . ILE B 1 25 ? -3.688 25.062 9.008 1 95.94 25 ILE B C 1
ATOM 1490 O O . ILE B 1 25 ? -4.824 24.609 9.172 1 95.94 25 ILE B O 1
ATOM 1494 N N . VAL B 1 26 ? -2.828 25.188 9.961 1 97.38 26 VAL B N 1
ATOM 1495 C CA . VAL B 1 26 ? -3.164 24.953 11.359 1 97.38 26 VAL B CA 1
ATOM 1496 C C . VAL B 1 26 ? -3.209 26.281 12.109 1 97.38 26 VAL B C 1
ATOM 1498 O O . VAL B 1 26 ? -2.342 27.141 11.922 1 97.38 26 VAL B O 1
ATOM 1501 N N . VAL B 1 27 ? -4.281 26.469 12.945 1 96.75 27 VAL B N 1
ATOM 1502 C CA . VAL B 1 27 ? -4.445 27.703 13.703 1 96.75 27 VAL B CA 1
ATOM 1503 C C . VAL B 1 27 ? -4.391 27.406 15.203 1 96.75 27 VAL B C 1
ATOM 1505 O O . VAL B 1 27 ? -4.918 26.391 15.656 1 96.75 27 VAL B O 1
ATOM 1508 N N . ALA B 1 28 ? -3.736 28.281 15.953 1 96.25 28 ALA B N 1
ATOM 1509 C CA . ALA B 1 28 ? -3.588 28.109 17.391 1 96.25 28 ALA B CA 1
ATOM 1510 C C . ALA B 1 28 ? -3.629 29.453 18.109 1 96.25 28 ALA B C 1
ATOM 1512 O O . ALA B 1 28 ? -3.344 30.5 17.516 1 96.25 28 ALA B O 1
ATOM 1513 N N . ASN B 1 29 ? -4.109 29.438 19.344 1 95 29 ASN B N 1
ATOM 1514 C CA . ASN B 1 29 ? -4.004 30.594 20.234 1 95 29 ASN B CA 1
ATOM 1515 C C . ASN B 1 29 ? -2.602 30.719 20.812 1 95 29 ASN B C 1
ATOM 1517 O O . ASN B 1 29 ? -2.16 29.859 21.594 1 95 29 ASN B O 1
ATOM 1521 N N . PRO B 1 30 ? -1.883 31.766 20.484 1 94.06 30 PRO B N 1
ATOM 1522 C CA . PRO B 1 30 ? -0.498 31.891 20.938 1 94.06 30 PRO B CA 1
ATOM 1523 C C . PRO B 1 30 ? -0.396 32.469 22.359 1 94.06 30 PRO B C 1
ATOM 1525 O O . PRO B 1 30 ? 0.708 32.594 22.891 1 94.06 30 PRO B O 1
ATOM 1528 N N . GLN B 1 31 ? -1.436 32.656 22.969 1 91.44 31 GLN B N 1
ATOM 1529 C CA . GLN B 1 31 ? -1.41 33.344 24.25 1 91.44 31 GLN B CA 1
ATOM 1530 C C . GLN B 1 31 ? -0.649 32.531 25.297 1 91.44 31 GLN B C 1
ATOM 1532 O O . GLN B 1 31 ? -0.788 31.312 25.359 1 91.44 31 GLN B O 1
ATOM 1537 N N . GLY B 1 32 ? 0.252 33.188 26.141 1 90.75 32 GLY B N 1
ATOM 1538 C CA . GLY B 1 32 ? 0.942 32.562 27.266 1 90.75 32 GLY B CA 1
ATOM 1539 C C . GLY B 1 32 ? 2.277 31.953 26.875 1 90.75 32 GLY B C 1
ATOM 1540 O O . GLY B 1 32 ? 2.986 31.406 27.734 1 90.75 32 GLY B O 1
ATOM 1541 N N . ILE B 1 33 ? 2.639 32 25.594 1 91.88 33 ILE B N 1
ATOM 1542 C CA . ILE B 1 33 ? 3.912 31.422 25.156 1 91.88 33 ILE B CA 1
ATOM 1543 C C . ILE B 1 33 ? 5.055 32.344 25.594 1 91.88 33 ILE B C 1
ATOM 1545 O O . ILE B 1 33 ? 5.023 33.562 25.312 1 91.88 33 ILE B O 1
ATOM 1549 N N . LYS B 1 34 ? 5.992 31.734 26.172 1 92.69 34 LYS B N 1
ATOM 1550 C CA . LYS B 1 34 ? 7.16 32.5 26.609 1 92.69 34 LYS B CA 1
ATOM 1551 C C . LYS B 1 34 ? 8.031 32.906 25.438 1 92.69 34 LYS B C 1
ATOM 1553 O O . LYS B 1 34 ? 8.031 32.219 24.391 1 92.69 34 LYS B O 1
ATOM 1558 N N . SER B 1 35 ? 8.75 33.969 25.672 1 92.56 35 SER B N 1
ATOM 1559 C CA . SER B 1 35 ? 9.609 34.5 24.625 1 92.56 35 SER B CA 1
ATOM 1560 C C . SER B 1 35 ? 10.594 33.438 24.125 1 92.56 35 SER B C 1
ATOM 1562 O O . SER B 1 35 ? 10.758 33.281 22.906 1 92.56 35 SER B O 1
ATOM 1564 N N . ASN B 1 36 ? 11.164 32.719 24.953 1 93.31 36 ASN B N 1
ATOM 1565 C CA . ASN B 1 36 ? 12.133 31.688 24.578 1 93.31 36 ASN B CA 1
ATOM 1566 C C . ASN B 1 36 ? 11.461 30.547 23.828 1 93.31 36 ASN B C 1
ATOM 1568 O O . ASN B 1 36 ? 12.055 29.969 22.922 1 93.31 36 ASN B O 1
ATOM 1572 N N . ASP B 1 37 ? 10.242 30.266 24.219 1 93.88 37 ASP B N 1
ATOM 1573 C CA . ASP B 1 37 ? 9.516 29.156 23.609 1 93.88 37 ASP B CA 1
ATOM 1574 C C . ASP B 1 37 ? 9.125 29.484 22.172 1 93.88 37 ASP B C 1
ATOM 1576 O O . ASP B 1 37 ? 9.227 28.625 21.297 1 93.88 37 ASP B O 1
ATOM 1580 N N . ILE B 1 38 ? 8.727 30.719 21.953 1 92.31 38 ILE B N 1
ATOM 1581 C CA . ILE B 1 38 ? 8.344 31.109 20.609 1 92.31 38 ILE B CA 1
ATOM 1582 C C . ILE B 1 38 ? 9.578 31.109 19.703 1 92.31 38 ILE B C 1
ATOM 1584 O O . ILE B 1 38 ? 9.492 30.734 18.531 1 92.31 38 ILE B O 1
ATOM 1588 N N . THR B 1 39 ? 10.656 31.516 20.234 1 95.31 39 THR B N 1
ATOM 1589 C CA . THR B 1 39 ? 11.906 31.484 19.484 1 95.31 39 THR B CA 1
ATOM 1590 C C . THR B 1 39 ? 12.266 30.047 19.109 1 95.31 39 THR B C 1
ATOM 1592 O O . THR B 1 39 ? 12.664 29.781 17.969 1 95.31 39 THR B O 1
ATOM 1595 N N . GLN B 1 40 ? 12.062 29.203 20 1 95.12 40 GLN B N 1
ATOM 1596 C CA . GLN B 1 40 ? 12.312 27.797 19.75 1 95.12 40 GLN B CA 1
ATOM 1597 C C . GLN B 1 40 ? 11.344 27.234 18.719 1 95.12 40 GLN B C 1
ATOM 1599 O O . GLN B 1 40 ? 11.727 26.453 17.844 1 95.12 40 GLN B O 1
ATOM 1604 N N . LEU B 1 41 ? 10.117 27.609 18.875 1 96.25 41 LEU B N 1
ATOM 1605 C CA . LEU B 1 41 ? 9.094 27.188 17.922 1 96.25 41 LEU B CA 1
ATOM 1606 C C . LEU B 1 41 ? 9.445 27.641 16.5 1 96.25 41 LEU B C 1
ATOM 1608 O O . LEU B 1 41 ? 9.352 26.859 15.555 1 96.25 41 LEU B O 1
ATOM 1612 N N . ARG B 1 42 ? 9.914 28.844 16.391 1 96.56 42 ARG B N 1
ATOM 1613 C CA . ARG B 1 42 ? 10.297 29.391 15.094 1 96.56 42 ARG B CA 1
ATOM 1614 C C . ARG B 1 42 ? 11.492 28.625 14.516 1 96.56 42 ARG B C 1
ATOM 1616 O O . ARG B 1 42 ? 11.539 28.344 13.32 1 96.56 42 ARG B O 1
ATOM 1623 N N . LYS B 1 43 ? 12.375 28.266 15.336 1 96.5 43 LYS B N 1
ATOM 1624 C CA . LYS B 1 43 ? 13.547 27.516 14.914 1 96.5 43 LYS B CA 1
ATOM 1625 C C . LYS B 1 43 ? 13.148 26.125 14.398 1 96.5 43 LYS B C 1
ATOM 1627 O O . LYS B 1 43 ? 13.602 25.703 13.336 1 96.5 43 LYS B O 1
ATOM 1632 N N . LEU B 1 44 ? 12.312 25.516 15.172 1 95.88 44 LEU B N 1
ATOM 1633 C CA . LEU B 1 44 ? 11.844 24.188 14.797 1 95.88 44 LEU B CA 1
ATOM 1634 C C . LEU B 1 44 ? 11.031 24.25 13.508 1 95.88 44 LEU B C 1
ATOM 1636 O O . LEU B 1 44 ? 11.117 23.344 12.672 1 95.88 44 LEU B O 1
ATOM 1640 N N . ALA B 1 45 ? 10.242 25.359 13.367 1 97.38 45 ALA B N 1
ATOM 1641 C CA . ALA B 1 45 ? 9.43 25.547 12.164 1 97.38 45 ALA B CA 1
ATOM 1642 C C . ALA B 1 45 ? 10.312 25.656 10.922 1 97.38 45 ALA B C 1
ATOM 1644 O O . ALA B 1 45 ? 10.031 25.031 9.898 1 97.38 45 ALA B O 1
ATOM 1645 N N . ARG B 1 46 ? 11.375 26.328 10.945 1 95.19 46 ARG B N 1
ATOM 1646 C CA . ARG B 1 46 ? 12.312 26.484 9.836 1 95.19 46 ARG B CA 1
ATOM 1647 C C . ARG B 1 46 ? 12.938 25.156 9.453 1 95.19 46 ARG B C 1
ATOM 1649 O O . ARG B 1 46 ? 13.047 24.828 8.273 1 95.19 46 ARG B O 1
ATOM 1656 N N . LYS B 1 47 ? 13.242 24.391 10.461 1 95.12 47 LYS B N 1
ATOM 1657 C CA . LYS B 1 47 ? 13.875 23.094 10.242 1 95.12 47 LYS B CA 1
ATOM 1658 C C . LYS B 1 47 ? 12.906 22.125 9.57 1 95.12 47 LYS B C 1
ATOM 1660 O O . LYS B 1 47 ? 13.328 21.25 8.805 1 95.12 47 LYS B O 1
ATOM 1665 N N . SER B 1 48 ? 11.672 22.312 9.844 1 93.81 48 SER B N 1
ATOM 1666 C CA . SER B 1 48 ? 10.664 21.391 9.328 1 93.81 48 SER B CA 1
ATOM 1667 C C . SER B 1 48 ? 9.961 21.984 8.102 1 93.81 48 SER B C 1
ATOM 1669 O O . SER B 1 48 ? 8.914 21.484 7.688 1 93.81 48 SER B O 1
ATOM 1671 N N . ASN B 1 49 ? 10.43 23.094 7.609 1 94.06 49 ASN B N 1
ATOM 1672 C CA . ASN B 1 49 ? 9.883 23.797 6.453 1 94.06 49 ASN B CA 1
ATOM 1673 C C . ASN B 1 49 ? 8.438 24.203 6.676 1 94.06 49 ASN B C 1
ATOM 1675 O O . ASN B 1 49 ? 7.586 24 5.809 1 94.06 49 ASN B O 1
ATOM 1679 N N . VAL B 1 50 ? 8.18 24.609 7.836 1 96.88 50 VAL B N 1
ATOM 1680 C CA . VAL B 1 50 ? 6.875 25.141 8.219 1 96.88 50 VAL B CA 1
ATOM 1681 C C . VAL B 1 50 ? 6.977 26.656 8.43 1 96.88 50 VAL B C 1
ATOM 1683 O O . VAL B 1 50 ? 7.941 27.141 9.023 1 96.88 50 VAL B O 1
ATOM 1686 N N . LYS B 1 51 ? 5.996 27.375 7.863 1 96.94 51 LYS B N 1
ATOM 1687 C CA . LYS B 1 51 ? 5.934 28.812 8.062 1 96.94 51 LYS B CA 1
ATOM 1688 C C . LYS B 1 51 ? 4.938 29.188 9.156 1 96.94 51 LYS B C 1
ATOM 1690 O O . LYS B 1 51 ? 3.867 28.578 9.258 1 96.94 51 LYS B O 1
ATOM 1695 N N . LEU B 1 52 ? 5.422 30.25 9.906 1 96.62 52 LEU B N 1
ATOM 1696 C CA . LEU B 1 52 ? 4.602 30.719 11.023 1 96.62 52 LEU B CA 1
ATOM 1697 C C . LEU B 1 52 ? 4.227 32.188 10.852 1 96.62 52 LEU B C 1
ATOM 1699 O O . LEU B 1 52 ? 4.973 32.938 10.234 1 96.62 52 LEU B O 1
ATOM 1703 N N . GLY B 1 53 ? 2.986 32.531 11.312 1 94.88 53 GLY B N 1
ATOM 1704 C CA . GLY B 1 53 ? 2.543 33.906 11.367 1 94.88 53 GLY B CA 1
ATOM 1705 C C . GLY B 1 53 ? 1.506 34.156 12.445 1 94.88 53 GLY B C 1
ATOM 1706 O O . GLY B 1 53 ? 0.705 33.281 12.766 1 94.88 53 GLY B O 1
ATOM 1707 N N . VAL B 1 54 ? 1.644 35.312 13 1 94.56 54 VAL B N 1
ATOM 1708 C CA . VAL B 1 54 ? 0.642 35.719 13.969 1 94.56 54 VAL B CA 1
ATOM 1709 C C . VAL B 1 54 ? -0.143 36.906 13.43 1 94.56 54 VAL B C 1
ATOM 1711 O O . VAL B 1 54 ? 0.444 37.906 13.016 1 94.56 54 VAL B O 1
ATOM 1714 N N . TYR B 1 55 ? -1.438 36.688 13.375 1 94.56 55 TYR B N 1
ATOM 1715 C CA . TYR B 1 55 ? -2.279 37.75 12.797 1 94.56 55 TYR B CA 1
ATOM 1716 C C . TYR B 1 55 ? -3.477 38.031 13.695 1 94.56 55 TYR B C 1
ATOM 1718 O O . TYR B 1 55 ? -3.93 37.156 14.445 1 94.56 55 TYR B O 1
ATOM 1726 N N . ARG B 1 56 ? -3.918 39.312 13.492 1 92.5 56 ARG B N 1
ATOM 1727 C CA . ARG B 1 56 ? -5.199 39.656 14.102 1 92.5 56 ARG B CA 1
ATOM 1728 C C . ARG B 1 56 ? -6.348 38.938 13.414 1 92.5 56 ARG B C 1
ATOM 1730 O O . ARG B 1 56 ? -6.352 38.781 12.195 1 92.5 56 ARG B O 1
ATOM 1737 N N . ASN B 1 57 ? -7.328 38.5 14.188 1 91.62 57 ASN B N 1
ATOM 1738 C CA . ASN B 1 57 ? -8.438 37.688 13.68 1 91.62 57 ASN B CA 1
ATOM 1739 C C . ASN B 1 57 ? -9.18 38.438 12.562 1 91.62 57 ASN B C 1
ATOM 1741 O O . ASN B 1 57 ? -9.641 37.781 11.609 1 91.62 57 ASN B O 1
ATOM 1745 N N . THR B 1 58 ? -9.281 39.688 12.742 1 91.38 58 THR B N 1
ATOM 1746 C CA . THR B 1 58 ? -9.992 40.469 11.734 1 91.38 58 THR B CA 1
ATOM 1747 C C . THR B 1 58 ? -9.305 40.375 10.383 1 91.38 58 THR B C 1
ATOM 1749 O O . THR B 1 58 ? -9.961 40.219 9.352 1 91.38 58 THR B O 1
ATOM 1752 N N . LEU B 1 59 ? -8 40.438 10.383 1 94.06 59 LEU B N 1
ATOM 1753 C CA . LEU B 1 59 ? -7.234 40.344 9.148 1 94.06 59 LEU B CA 1
ATOM 1754 C C . LEU B 1 59 ? -7.289 38.938 8.57 1 94.06 59 LEU B C 1
ATOM 1756 O O . LEU B 1 59 ? -7.41 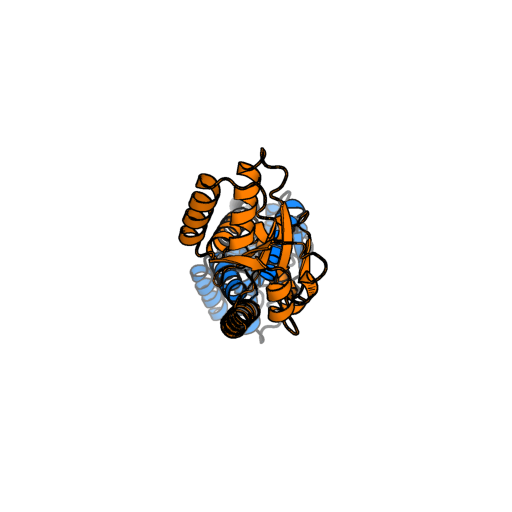38.781 7.355 1 94.06 59 LEU B O 1
ATOM 1760 N N . LEU B 1 60 ? -7.191 38 9.508 1 94 60 LEU B N 1
ATOM 1761 C CA . LEU B 1 60 ? -7.258 36.625 9.094 1 94 60 LEU B CA 1
ATOM 1762 C C . LEU B 1 60 ? -8.602 36.312 8.438 1 94 60 LEU B C 1
ATOM 1764 O O . LEU B 1 60 ? -8.641 35.688 7.363 1 94 60 LEU B O 1
ATOM 1768 N N . ASN B 1 61 ? -9.703 36.781 9.008 1 92.94 61 ASN B N 1
ATOM 1769 C CA . ASN B 1 61 ? -11.047 36.562 8.484 1 92.94 61 ASN B CA 1
ATOM 1770 C C . ASN B 1 61 ? -11.219 37.156 7.102 1 92.94 61 ASN B C 1
ATOM 1772 O O . ASN B 1 61 ? -11.828 36.562 6.219 1 92.94 61 ASN B O 1
ATOM 1776 N N . LEU B 1 62 ? -10.664 38.25 6.898 1 92.62 62 LEU B N 1
ATOM 1777 C CA . LEU B 1 62 ? -10.734 38.938 5.609 1 92.62 62 LEU B CA 1
ATOM 1778 C C . LEU B 1 62 ? -9.898 38.188 4.566 1 92.62 62 LEU B C 1
ATOM 1780 O O . LEU B 1 62 ? -10.312 38.062 3.408 1 92.62 62 LEU B O 1
ATOM 1784 N N . GLY B 1 63 ? -8.773 37.719 4.984 1 94.25 63 GLY B N 1
ATOM 1785 C CA . GLY B 1 63 ? -7.836 37.094 4.074 1 94.25 63 GLY B CA 1
ATOM 1786 C C . GLY B 1 63 ? -8.281 35.719 3.623 1 94.25 63 GLY B C 1
ATOM 1787 O O . GLY B 1 63 ? -7.953 35.281 2.518 1 94.25 63 GLY B O 1
ATOM 1788 N N . ILE B 1 64 ? -9.047 35.062 4.461 1 94.06 64 ILE B N 1
ATOM 1789 C CA . ILE B 1 64 ? -9.398 33.688 4.129 1 94.06 64 ILE B CA 1
ATOM 1790 C C . ILE B 1 64 ? -10.766 33.656 3.443 1 94.06 64 ILE B C 1
ATOM 1792 O O . ILE B 1 64 ? -11.242 32.594 3.057 1 94.06 64 ILE B O 1
ATOM 1796 N N . LYS B 1 65 ? -11.328 34.812 3.234 1 92.31 65 LYS B N 1
ATOM 1797 C CA . LYS B 1 65 ? -12.633 34.906 2.58 1 92.31 65 LYS B CA 1
ATOM 1798 C C . LYS B 1 65 ? -12.578 34.312 1.167 1 92.31 65 LYS B C 1
ATOM 1800 O O . LYS B 1 65 ? -11.648 34.625 0.412 1 92.31 65 LYS B O 1
ATOM 1805 N N . ASN B 1 66 ? -13.5 33.406 0.796 1 91.44 66 ASN B N 1
ATOM 1806 C CA . ASN B 1 66 ? -13.625 32.781 -0.514 1 91.44 66 ASN B CA 1
ATOM 1807 C C . ASN B 1 66 ? -12.484 31.797 -0.777 1 91.44 66 ASN B C 1
ATOM 1809 O O . ASN B 1 66 ? -12.031 31.656 -1.914 1 91.44 66 ASN B O 1
ATOM 1813 N N . THR B 1 67 ? -11.812 31.391 0.222 1 91.5 67 THR B N 1
ATOM 1814 C CA . THR B 1 67 ? -10.797 30.359 0.122 1 91.5 67 THR B CA 1
ATOM 1815 C C . THR B 1 67 ? -11.25 29.094 0.84 1 91.5 67 THR B C 1
ATOM 1817 O O . THR B 1 67 ? -12.25 29.094 1.561 1 91.5 67 THR B O 1
ATOM 1820 N N . PRO B 1 68 ? -10.594 28.016 0.62 1 88.38 68 PRO B N 1
ATOM 1821 C CA . PRO B 1 68 ? -10.938 26.781 1.324 1 88.38 68 PRO B CA 1
ATOM 1822 C C . PRO B 1 68 ? -10.781 26.906 2.838 1 88.38 68 PRO B C 1
ATOM 1824 O O . PRO B 1 68 ? -11.297 26.062 3.584 1 88.38 68 PRO B O 1
ATOM 1827 N N . PHE B 1 69 ? -10.242 28 3.275 1 90.19 69 PHE B N 1
ATOM 1828 C CA . PHE B 1 69 ? -9.945 28.172 4.695 1 90.19 69 PHE B CA 1
ATOM 1829 C C . PHE B 1 69 ? -11 29.031 5.371 1 90.19 69 PHE B C 1
ATOM 1831 O O . PHE B 1 69 ? -10.922 29.297 6.574 1 90.19 69 PHE B O 1
ATOM 1838 N N . GLU B 1 70 ? -11.984 29.422 4.594 1 92.5 70 GLU B N 1
ATOM 1839 C CA . GLU B 1 70 ? -13.055 30.266 5.105 1 92.5 70 GLU B CA 1
ATOM 1840 C C . GLU B 1 70 ? -13.812 29.562 6.234 1 92.5 70 GLU B C 1
ATOM 1842 O O . GLU B 1 70 ? -14.398 30.219 7.098 1 92.5 70 GLU B O 1
ATOM 1847 N N . CYS B 1 71 ? -13.695 28.25 6.301 1 91.62 71 CYS B N 1
ATOM 1848 C CA . CYS B 1 71 ? -14.406 27.453 7.301 1 91.62 71 CYS B CA 1
ATOM 1849 C C . CYS B 1 71 ? -13.812 27.672 8.688 1 91.62 71 CYS B C 1
ATOM 1851 O O . CYS B 1 71 ? -14.406 27.281 9.688 1 91.62 71 CYS B O 1
ATOM 1853 N N . LEU B 1 72 ? -12.68 28.391 8.805 1 91 72 LEU B N 1
ATOM 1854 C CA . LEU B 1 72 ? -12.039 28.641 10.094 1 91 72 LEU B CA 1
ATOM 1855 C C . LEU B 1 72 ? -12.617 29.875 10.758 1 91 72 LEU B C 1
ATOM 1857 O O . LEU B 1 72 ? -12.273 30.203 11.898 1 91 72 LEU B O 1
ATOM 1861 N N . LYS B 1 73 ? -13.469 30.562 10.148 1 88.25 73 LYS B N 1
ATOM 1862 C CA . LYS B 1 73 ? -13.984 31.859 10.594 1 88.25 73 LYS B CA 1
ATOM 1863 C C . LYS B 1 73 ? -14.586 31.75 11.992 1 88.25 73 LYS B C 1
ATOM 1865 O O . LYS B 1 73 ? -14.398 32.656 12.82 1 88.25 73 LYS B O 1
ATOM 1870 N N . ASN B 1 74 ? -15.156 30.641 12.375 1 86.44 74 ASN B N 1
ATOM 1871 C CA . ASN B 1 74 ? -15.898 30.531 13.625 1 86.44 74 ASN B CA 1
ATOM 1872 C C . ASN B 1 74 ? -14.984 30.188 14.789 1 86.44 74 ASN B C 1
ATOM 1874 O O . ASN B 1 74 ? -15.391 30.25 15.953 1 86.44 74 ASN B O 1
ATOM 1878 N N . ILE B 1 75 ? -13.727 29.875 14.484 1 88.44 75 ILE B N 1
ATOM 1879 C CA . ILE B 1 75 ? -12.891 29.438 15.594 1 88.44 75 ILE B CA 1
ATOM 1880 C C . ILE B 1 75 ? -11.766 30.438 15.82 1 88.44 75 ILE B C 1
ATOM 1882 O O . ILE B 1 75 ? -10.969 30.281 16.75 1 88.44 75 ILE B O 1
ATOM 1886 N N . LEU B 1 76 ? -11.742 31.438 15.016 1 88.81 76 LEU B N 1
ATOM 1887 C CA . LEU B 1 76 ? -10.711 32.438 15.148 1 88.81 76 LEU B CA 1
ATOM 1888 C C . LEU B 1 76 ? -11.094 33.469 16.203 1 88.81 76 LEU B C 1
ATOM 1890 O O . LEU B 1 76 ? -12.062 34.219 16.031 1 88.81 76 LEU B O 1
ATOM 1894 N N . ILE B 1 77 ? -10.508 33.312 17.344 1 81.88 77 ILE B N 1
ATOM 1895 C CA . ILE B 1 77 ? -10.781 34.25 18.438 1 81.88 77 ILE B CA 1
ATOM 1896 C C . ILE B 1 77 ? -9.484 34.938 18.891 1 81.88 77 ILE B C 1
ATOM 1898 O O . ILE B 1 77 ? -8.539 34.25 19.297 1 81.88 77 ILE B O 1
ATOM 1902 N N . GLY B 1 78 ? -9.375 36.281 18.844 1 86.5 78 GLY B N 1
ATOM 1903 C CA . GLY B 1 78 ? -8.172 37 19.25 1 86.5 78 GLY B CA 1
ATOM 1904 C C . GLY B 1 78 ? -7.027 36.844 18.266 1 86.5 78 GLY B C 1
ATOM 1905 O O . GLY B 1 78 ? -7.254 36.562 17.094 1 86.5 78 GLY B O 1
ATOM 1906 N N . PRO B 1 79 ? -5.848 37.25 18.734 1 92.88 79 PRO B N 1
ATOM 1907 C CA . PRO B 1 79 ? -4.691 36.938 17.891 1 92.88 79 PRO B CA 1
ATOM 1908 C C . PRO B 1 79 ? -4.516 35.469 17.625 1 92.88 79 PRO B C 1
ATOM 1910 O O . PRO B 1 79 ? -4.758 34.625 18.516 1 92.88 79 PRO B O 1
ATOM 1913 N N . THR B 1 80 ? -4.191 35.125 16.438 1 95.31 80 THR B N 1
ATOM 1914 C CA . THR B 1 80 ? -4.125 33.719 16.047 1 95.31 80 THR B CA 1
ATOM 1915 C C . THR B 1 80 ? -2.783 33.406 15.406 1 95.31 80 THR B C 1
ATOM 1917 O O . THR B 1 80 ? -2.309 34.156 14.547 1 95.31 80 THR B O 1
ATOM 1920 N N . LEU B 1 81 ? -2.176 32.312 15.891 1 96.31 81 LEU B N 1
ATOM 1921 C CA . LEU B 1 81 ? -0.983 31.734 15.273 1 96.31 81 LEU B CA 1
ATOM 1922 C C . LEU B 1 81 ? -1.358 30.797 14.133 1 96.31 81 LEU B C 1
ATOM 1924 O O . LEU B 1 81 ? -2.23 29.938 14.289 1 96.31 81 LEU B O 1
ATOM 1928 N N . ILE B 1 82 ? -0.807 31.016 12.969 1 96.38 82 ILE B N 1
ATOM 1929 C CA . ILE B 1 82 ? -1.04 30.156 11.812 1 96.38 82 ILE B CA 1
ATOM 1930 C C . ILE B 1 82 ? 0.25 29.438 11.438 1 96.38 82 ILE B C 1
ATOM 1932 O O . ILE B 1 82 ? 1.336 30.016 11.5 1 96.38 82 ILE B O 1
ATOM 1936 N N . ALA B 1 83 ? 0.11 28.172 11.188 1 97.5 83 ALA B N 1
ATOM 1937 C CA . ALA B 1 83 ? 1.216 27.359 10.688 1 97.5 83 ALA B CA 1
ATOM 1938 C C . ALA B 1 83 ? 0.827 26.625 9.398 1 97.5 83 ALA B C 1
ATOM 1940 O O . ALA B 1 83 ? -0.279 26.094 9.297 1 97.5 83 ALA B O 1
ATOM 1941 N N . TYR B 1 84 ? 1.706 26.672 8.406 1 96.38 84 TYR B N 1
ATOM 1942 C CA . TYR B 1 84 ? 1.417 26 7.148 1 96.38 84 TYR B CA 1
ATOM 1943 C C . TYR B 1 84 ? 2.703 25.562 6.453 1 96.38 84 TYR B C 1
ATOM 1945 O O . TYR B 1 84 ? 3.777 26.094 6.738 1 96.38 84 TYR B O 1
ATOM 1953 N N . SER B 1 85 ? 2.594 24.562 5.68 1 92.5 85 SER B N 1
ATOM 1954 C CA . SER B 1 85 ? 3.693 24.078 4.852 1 92.5 85 SER B CA 1
ATOM 1955 C C . SER B 1 85 ? 3.242 23.859 3.41 1 92.5 85 SER B C 1
ATOM 1957 O O . SER B 1 85 ? 2.098 23.469 3.166 1 92.5 85 SER B O 1
ATOM 1959 N N . SER B 1 86 ? 4.133 24.156 2.521 1 87.94 86 SER B N 1
ATOM 1960 C CA . SER B 1 86 ? 3.844 23.922 1.11 1 87.94 86 SER B CA 1
ATOM 1961 C C . SER B 1 86 ? 4.383 22.562 0.654 1 87.94 86 SER B C 1
ATOM 1963 O O . SER B 1 86 ? 4.121 22.141 -0.471 1 87.94 86 SER B O 1
ATOM 1965 N N . GLU B 1 87 ? 5.008 21.875 1.552 1 88.69 87 GLU B N 1
ATOM 1966 C CA . GLU B 1 87 ? 5.652 20.625 1.166 1 88.69 87 GLU B CA 1
ATOM 1967 C C . GLU B 1 87 ? 4.828 19.422 1.61 1 88.69 87 GLU B C 1
ATOM 1969 O O . GLU B 1 87 ? 4.637 18.484 0.842 1 88.69 87 GLU B O 1
ATOM 1974 N N . HIS B 1 88 ? 4.379 19.469 2.814 1 92.81 88 HIS B N 1
ATOM 1975 C CA . HIS B 1 88 ? 3.623 18.344 3.375 1 92.81 88 HIS B CA 1
ATOM 1976 C C . HIS B 1 88 ? 2.484 18.844 4.262 1 92.81 88 HIS B C 1
ATOM 1978 O O . HIS B 1 88 ? 2.699 19.688 5.145 1 92.81 88 HIS B O 1
ATOM 1984 N N . PRO B 1 89 ? 1.379 18.312 4.02 1 93.81 89 PRO B N 1
ATOM 1985 C CA . PRO B 1 89 ? 0.205 18.812 4.73 1 93.81 89 PRO B CA 1
ATOM 1986 C C . PRO B 1 89 ? 0.249 18.516 6.227 1 93.81 89 PRO B C 1
ATOM 1988 O O . PRO B 1 89 ? -0.353 19.25 7.023 1 93.81 89 PRO B O 1
ATOM 1991 N N . GLY B 1 90 ? 0.945 17.516 6.613 1 95.5 90 GLY B N 1
ATOM 1992 C CA . GLY B 1 90 ? 0.974 17.125 8.016 1 95.5 90 GLY B CA 1
ATOM 1993 C C . GLY B 1 90 ? 2.086 17.812 8.797 1 95.5 90 GLY B C 1
ATOM 1994 O O . GLY B 1 90 ? 2.121 17.734 10.031 1 95.5 90 GLY B O 1
ATOM 1995 N N . SER B 1 91 ? 2.99 18.531 8.148 1 95.31 91 SER B N 1
ATOM 1996 C CA . SER B 1 91 ? 4.191 19.078 8.781 1 95.31 91 SER B CA 1
ATOM 1997 C C . SER B 1 91 ? 3.84 20.094 9.859 1 95.31 91 SER B C 1
ATOM 1999 O O . SER B 1 91 ? 4.348 20.031 10.977 1 95.31 91 SER B O 1
ATOM 2001 N N . ALA B 1 92 ? 2.93 20.984 9.539 1 97.12 92 ALA B N 1
ATOM 2002 C CA . ALA B 1 92 ? 2.539 22.031 10.484 1 97.12 92 ALA B CA 1
ATOM 2003 C C . ALA B 1 92 ? 1.812 21.438 11.688 1 97.12 92 ALA B C 1
ATOM 2005 O O . ALA B 1 92 ? 2.07 21.828 12.828 1 97.12 92 ALA B O 1
ATOM 2006 N N . ALA B 1 93 ? 0.926 20.516 11.383 1 97.38 93 ALA B N 1
ATOM 2007 C CA . ALA B 1 93 ? 0.182 19.859 12.453 1 97.38 93 ALA B CA 1
ATOM 2008 C C . ALA B 1 93 ? 1.121 19.109 13.398 1 97.38 93 ALA B C 1
ATOM 2010 O O . ALA B 1 93 ? 0.986 19.203 14.617 1 97.38 93 ALA B O 1
ATOM 2011 N N . LYS B 1 94 ? 2.062 18.469 12.836 1 95.69 94 LYS B N 1
ATOM 2012 C CA . LYS B 1 94 ? 3.033 17.719 13.633 1 95.69 94 LYS B CA 1
ATOM 2013 C C . LYS B 1 94 ? 3.863 18.641 14.508 1 95.69 94 LYS B C 1
ATOM 2015 O O . LYS B 1 94 ? 4.062 18.375 15.695 1 95.69 94 LYS B O 1
ATOM 2020 N N . LEU B 1 95 ? 4.289 19.656 13.914 1 96.75 95 LEU B N 1
ATOM 2021 C CA . LEU B 1 95 ? 5.105 20.625 14.633 1 96.75 95 LEU B CA 1
ATOM 2022 C C . LEU B 1 95 ? 4.344 21.219 15.82 1 96.75 95 LEU B C 1
ATOM 2024 O O . LEU B 1 95 ? 4.844 21.203 16.938 1 96.75 95 LEU B O 1
ATOM 2028 N N . LEU B 1 96 ? 3.086 21.703 15.609 1 96.88 96 LEU B N 1
ATOM 2029 C CA . LEU B 1 96 ? 2.324 22.359 16.656 1 96.88 96 LEU B CA 1
ATOM 2030 C C . LEU B 1 96 ? 1.853 21.359 17.703 1 96.88 96 LEU B C 1
ATOM 2032 O O . LEU B 1 96 ? 1.766 21.703 18.891 1 96.88 96 LEU B O 1
ATOM 2036 N N . LYS B 1 97 ? 1.577 20.203 17.281 1 95.31 97 LYS B N 1
ATOM 2037 C CA . LYS B 1 97 ? 1.229 19.141 18.234 1 95.31 97 LYS B CA 1
ATOM 2038 C C . LYS B 1 97 ? 2.375 18.875 19.203 1 95.31 97 LYS B C 1
ATOM 2040 O O . LYS B 1 97 ? 2.174 18.875 20.422 1 95.31 97 LYS B O 1
ATOM 2045 N N . ASN B 1 98 ? 3.574 18.672 18.688 1 95.25 98 ASN B N 1
ATOM 2046 C CA . ASN B 1 98 ? 4.75 18.453 19.516 1 95.25 98 ASN B CA 1
ATOM 2047 C C . ASN B 1 98 ? 5.031 19.641 20.422 1 95.25 98 ASN B C 1
ATOM 2049 O O . ASN B 1 98 ? 5.379 19.469 21.594 1 95.25 98 ASN B O 1
ATOM 2053 N N . PHE B 1 99 ? 4.891 20.797 19.859 1 95.5 99 PHE B N 1
ATOM 2054 C CA . PHE B 1 99 ? 5.098 22.016 20.656 1 95.5 99 PHE B CA 1
ATOM 2055 C C . PHE B 1 99 ? 4.094 22.094 21.797 1 95.5 99 PHE B C 1
ATOM 2057 O O . PHE B 1 99 ? 4.449 22.453 22.922 1 95.5 99 PHE B O 1
ATOM 2064 N N . SER B 1 100 ? 2.844 21.75 21.469 1 93.19 100 SER B N 1
ATOM 2065 C CA . SER B 1 100 ? 1.798 21.781 22.484 1 93.19 100 SER B CA 1
ATOM 2066 C C . SER B 1 100 ? 2.1 20.812 23.625 1 93.19 100 SER B C 1
ATOM 2068 O O . SER B 1 100 ? 1.835 21.109 24.781 1 93.19 100 SER B O 1
ATOM 2070 N N . MET B 1 101 ? 2.633 19.719 23.297 1 90.5 101 MET B N 1
ATOM 2071 C CA . MET B 1 101 ? 2.994 18.719 24.297 1 90.5 101 MET B CA 1
ATOM 2072 C C . MET B 1 101 ? 4.113 19.234 25.188 1 90.5 101 MET B C 1
ATOM 2074 O O . MET B 1 101 ? 4.152 18.922 26.375 1 90.5 101 MET B O 1
ATOM 2078 N N . SER B 1 102 ? 4.977 19.953 24.594 1 89 102 SER B N 1
ATOM 2079 C CA . SER B 1 102 ? 6.09 20.516 25.359 1 89 102 SER B CA 1
ATOM 2080 C C . SER B 1 102 ? 5.625 21.672 26.234 1 89 102 SER B C 1
ATOM 2082 O O . SER B 1 102 ? 6.297 22.031 27.203 1 89 102 SER B O 1
ATOM 2084 N N . GLN B 1 103 ? 4.465 22.281 25.859 1 85.75 103 GLN B N 1
ATOM 2085 C CA . GLN B 1 103 ? 3.918 23.422 26.578 1 85.75 103 GLN B CA 1
ATOM 2086 C C . GLN B 1 103 ? 2.859 22.984 27.594 1 85.75 103 GLN B C 1
ATOM 2088 O O . GLN B 1 103 ? 1.935 23.734 27.891 1 85.75 103 GLN B O 1
ATOM 2093 N N . SER B 1 104 ? 2.941 21.891 28.141 1 82.19 104 SER B N 1
ATOM 2094 C CA . SER B 1 104 ? 1.912 21.328 29.016 1 82.19 104 SER B CA 1
ATOM 2095 C C . SER B 1 104 ? 1.618 22.25 30.188 1 82.19 104 SER B C 1
ATOM 2097 O O . SER B 1 104 ? 0.512 22.25 30.734 1 82.19 104 SER B O 1
ATOM 2099 N N . SER B 1 105 ? 2.5 23.094 30.438 1 80.88 105 SER B N 1
ATOM 2100 C CA . SER B 1 105 ? 2.334 23.984 31.594 1 80.88 105 SER B CA 1
ATOM 2101 C C . SER B 1 105 ? 1.594 25.25 31.203 1 80.88 105 SER B C 1
ATOM 2103 O O . SER B 1 105 ? 1.22 26.047 32.062 1 80.88 105 SER B O 1
ATOM 2105 N N . ASN B 1 106 ? 1.413 25.469 29.891 1 85.44 106 ASN B N 1
ATOM 2106 C CA . ASN B 1 106 ? 0.714 26.656 29.422 1 85.44 106 ASN B CA 1
ATOM 2107 C C . ASN B 1 106 ? -0.728 26.344 29.031 1 85.44 106 ASN B C 1
ATOM 2109 O O . ASN B 1 106 ? -0.981 25.766 27.969 1 85.44 106 ASN B O 1
ATOM 2113 N N . PRO B 1 107 ? -1.694 26.734 29.875 1 85.5 107 PRO B N 1
ATOM 2114 C CA . PRO B 1 107 ? -3.094 26.422 29.562 1 85.5 107 PRO B CA 1
ATOM 2115 C C . PRO B 1 107 ? -3.662 27.297 28.453 1 85.5 107 PRO B C 1
ATOM 2117 O O . PRO B 1 107 ? -4.73 27 27.906 1 85.5 107 PRO B O 1
ATOM 2120 N N . ASN B 1 108 ? -2.934 28.359 28.109 1 88.44 108 ASN B N 1
ATOM 2121 C CA . ASN B 1 108 ? -3.484 29.312 27.156 1 88.44 108 ASN B CA 1
ATOM 2122 C C . ASN B 1 108 ? -3.184 28.922 25.719 1 88.44 108 ASN B C 1
ATOM 2124 O O . ASN B 1 108 ? -3.992 29.156 24.828 1 88.44 108 ASN B O 1
ATOM 2128 N N . PHE B 1 109 ? -2.031 28.25 25.609 1 93.06 109 PHE B N 1
ATOM 2129 C CA . PHE B 1 109 ? -1.727 27.781 24.25 1 93.06 109 PHE B CA 1
ATOM 2130 C C . PHE B 1 109 ? -2.615 26.609 23.875 1 93.06 109 PHE B C 1
ATOM 2132 O O . PHE B 1 109 ? -2.656 25.594 24.594 1 93.06 109 PHE B O 1
ATOM 2139 N N . LYS B 1 110 ? -3.395 26.75 22.781 1 92.31 110 LYS B N 1
ATOM 2140 C CA . LYS B 1 110 ? -4.32 25.703 22.344 1 92.31 110 LYS B CA 1
ATOM 2141 C C . LYS B 1 110 ? -4.465 25.688 20.828 1 92.31 110 LYS B C 1
ATOM 2143 O O . LYS B 1 110 ? -4.652 26.75 20.203 1 92.31 110 LYS B O 1
ATOM 2148 N N . ILE B 1 111 ? -4.32 24.531 20.312 1 95.69 111 ILE B N 1
ATOM 2149 C CA . ILE B 1 111 ? -4.613 24.391 18.906 1 95.69 111 ILE B CA 1
ATOM 2150 C C . ILE B 1 111 ? -6.121 24.469 18.672 1 95.69 111 ILE B C 1
ATOM 2152 O O . ILE B 1 111 ? -6.891 23.719 19.266 1 95.69 111 ILE B O 1
ATOM 2156 N N . LEU B 1 112 ? -6.527 25.375 17.859 1 95.06 112 LEU B N 1
ATOM 2157 C CA . LEU B 1 112 ? -7.945 25.656 17.656 1 95.06 112 LEU B CA 1
ATOM 2158 C C . LEU B 1 112 ? -8.523 24.766 16.562 1 95.06 112 LEU B C 1
ATOM 2160 O O . LEU B 1 112 ? -9.672 24.328 16.656 1 95.06 112 LEU B O 1
ATOM 2164 N N . GLY B 1 113 ? -7.695 24.5 15.578 1 95.56 113 GLY B N 1
ATOM 2165 C CA . GLY B 1 113 ? -8.148 23.688 14.461 1 95.56 113 GLY B CA 1
ATOM 2166 C C . GLY B 1 113 ? -7.23 23.781 13.25 1 95.56 113 GLY B C 1
ATOM 2167 O O . GLY B 1 113 ? -6.137 24.344 13.336 1 95.56 113 GLY B O 1
ATOM 2168 N N . ALA B 1 114 ? -7.648 23.109 12.148 1 96.56 114 ALA B N 1
ATOM 2169 C CA . ALA B 1 114 ? -6.898 23.094 10.891 1 96.56 114 ALA B CA 1
ATOM 2170 C C . ALA B 1 114 ? -7.824 22.891 9.695 1 96.56 114 ALA B C 1
ATOM 2172 O O . ALA B 1 114 ? -9.016 22.625 9.867 1 96.56 114 ALA B O 1
ATOM 2173 N N . VAL B 1 115 ? -7.312 23.266 8.57 1 95.06 115 VAL B N 1
ATOM 2174 C CA . VAL B 1 115 ? -8.016 23 7.316 1 95.06 115 VAL B CA 1
ATOM 2175 C C . VAL B 1 115 ? -7.105 22.219 6.375 1 95.06 115 VAL B C 1
ATOM 2177 O O . VAL B 1 115 ? -5.938 22.562 6.191 1 95.06 115 VAL B O 1
ATOM 2180 N N . PHE B 1 116 ? -7.621 21.109 5.875 1 94.31 116 PHE B N 1
ATOM 2181 C CA . PHE B 1 116 ? -6.93 20.25 4.914 1 94.31 116 PHE B CA 1
ATOM 2182 C C . PHE B 1 116 ? -7.895 19.734 3.857 1 94.31 116 PHE B C 1
ATOM 2184 O O . PHE B 1 116 ? -8.953 19.203 4.188 1 94.31 116 PHE B O 1
ATOM 2191 N N . GLU B 1 117 ? -7.523 19.938 2.59 1 90.56 117 GLU B N 1
ATOM 2192 C CA . GLU B 1 117 ? -8.352 19.516 1.465 1 90.56 117 GLU B CA 1
ATOM 2193 C C . GLU B 1 117 ? -9.773 20.047 1.592 1 90.56 117 GLU B C 1
ATOM 2195 O O . GLU B 1 117 ? -10.742 19.312 1.396 1 90.56 117 GLU B O 1
ATOM 2200 N N . GLY B 1 118 ? -9.828 21.266 2.1 1 88.62 118 GLY B N 1
ATOM 2201 C CA . GLY B 1 118 ? -11.094 21.969 2.172 1 88.62 118 GLY B CA 1
ATOM 2202 C C . GLY B 1 118 ? -11.953 21.547 3.35 1 88.62 118 GLY B C 1
ATOM 2203 O O . GLY B 1 118 ? -13.086 22 3.494 1 88.62 118 GLY B O 1
ATOM 2204 N N . LYS B 1 119 ? -11.438 20.781 4.145 1 91.69 119 LYS B N 1
ATOM 2205 C CA . LYS B 1 119 ? -12.195 20.297 5.301 1 91.69 119 LYS B CA 1
ATOM 2206 C C . LYS B 1 119 ? -11.586 20.812 6.602 1 91.69 119 LYS B C 1
ATOM 2208 O O . LYS B 1 119 ? -10.367 20.797 6.777 1 91.69 119 LYS B O 1
ATOM 2213 N N . ALA B 1 120 ? -12.5 21.203 7.441 1 94.31 120 ALA B N 1
ATOM 2214 C CA . ALA B 1 120 ? -12.062 21.688 8.75 1 94.31 120 ALA B CA 1
ATOM 2215 C C . ALA B 1 120 ? -11.781 20.531 9.695 1 94.31 120 ALA B C 1
ATOM 2217 O O . ALA B 1 120 ? -12.523 19.547 9.711 1 94.31 120 ALA B O 1
ATOM 2218 N N . ILE B 1 121 ? -10.727 20.609 10.391 1 95.38 121 ILE B N 1
ATOM 2219 C CA . ILE B 1 121 ? -10.344 19.656 11.422 1 95.38 121 ILE B CA 1
ATOM 2220 C C . ILE B 1 121 ? -10.312 20.328 12.781 1 95.38 121 ILE B C 1
ATOM 2222 O O . ILE B 1 121 ? -9.703 21.391 12.938 1 95.38 121 ILE B O 1
ATOM 2226 N N . SER B 1 122 ? -10.961 19.75 13.734 1 95.44 122 SER B N 1
ATOM 2227 C CA . SER B 1 122 ? -11.008 20.328 15.078 1 95.44 122 SER B CA 1
ATOM 2228 C C . SER B 1 122 ? -9.648 20.219 15.773 1 95.44 122 SER B C 1
ATOM 2230 O O . SER B 1 122 ? -8.852 19.344 15.453 1 95.44 122 SER B O 1
ATOM 2232 N N . GLY B 1 123 ? -9.43 21.094 16.734 1 94.5 123 GLY B N 1
ATOM 2233 C CA . GLY B 1 123 ? -8.203 21.047 17.516 1 94.5 123 GLY B CA 1
ATOM 2234 C C . GLY B 1 123 ? -8.008 19.719 18.234 1 94.5 123 GLY B C 1
ATOM 2235 O O . GLY B 1 123 ? -6.879 19.25 18.375 1 94.5 123 GLY B O 1
ATOM 2236 N N . SER B 1 124 ? -9.086 19.109 18.641 1 94.31 124 SER B N 1
ATOM 2237 C CA . SER B 1 124 ? -9.039 17.844 19.375 1 94.31 124 SER B CA 1
ATOM 2238 C C . SER B 1 124 ? -8.656 16.688 18.438 1 94.31 124 SER B C 1
ATOM 2240 O O . SER B 1 124 ? -8.219 15.641 18.906 1 94.31 124 SER B O 1
ATOM 2242 N N . ASN B 1 125 ? -8.812 16.891 17.109 1 95.56 125 ASN B N 1
ATOM 2243 C CA . ASN B 1 125 ? -8.531 15.836 16.141 1 95.56 125 ASN B CA 1
ATOM 2244 C C . ASN B 1 125 ? -7.309 16.172 15.289 1 95.56 125 ASN B C 1
ATOM 2246 O O . ASN B 1 125 ? -7.172 15.688 14.164 1 95.56 125 ASN B O 1
ATOM 2250 N N . ILE B 1 126 ? -6.398 16.984 15.812 1 96.19 126 ILE B N 1
ATOM 2251 C CA . ILE B 1 126 ? -5.254 17.469 15.047 1 96.19 126 ILE B CA 1
ATOM 2252 C C . ILE B 1 126 ? -4.328 16.297 14.711 1 96.19 126 ILE B C 1
ATOM 2254 O O . ILE B 1 126 ? -3.547 16.375 13.766 1 96.19 126 ILE B O 1
ATOM 2258 N N . ASN B 1 127 ? -4.484 15.188 15.461 1 95.19 127 ASN B N 1
ATOM 2259 C CA . ASN B 1 127 ? -3.664 14 15.242 1 95.19 127 ASN B CA 1
ATOM 2260 C C . ASN B 1 127 ? -3.926 13.383 13.867 1 95.19 127 ASN B C 1
ATOM 2262 O O . ASN B 1 127 ? -3.02 12.82 13.258 1 95.19 127 ASN B O 1
ATOM 2266 N N . SER B 1 128 ? -5.109 13.5 13.43 1 93.62 128 SER B N 1
ATOM 2267 C CA . SER B 1 128 ? -5.453 12.945 12.125 1 93.62 128 SER B CA 1
ATOM 2268 C C . SER B 1 128 ? -4.633 13.594 11.016 1 93.62 128 SER B C 1
ATOM 2270 O O . SER B 1 128 ? -4.273 12.93 10.039 1 93.62 128 SER B O 1
ATOM 2272 N N . LEU B 1 129 ? -4.281 14.836 11.195 1 95.69 129 LEU B N 1
ATOM 2273 C CA . LEU B 1 129 ? -3.475 15.57 10.227 1 95.69 129 LEU B CA 1
ATOM 2274 C C . LEU B 1 129 ? -1.987 15.367 10.5 1 95.69 129 LEU B C 1
ATOM 2276 O O . LEU B 1 129 ? -1.206 15.156 9.57 1 95.69 129 LEU B O 1
ATOM 2280 N N . ALA B 1 130 ? -1.672 15.32 11.742 1 95.81 130 ALA B N 1
ATOM 2281 C CA . ALA B 1 130 ? -0.277 15.195 12.148 1 95.81 130 ALA B CA 1
ATOM 2282 C C . ALA B 1 130 ? 0.278 13.82 11.789 1 95.81 130 ALA B C 1
ATOM 2284 O O . ALA B 1 130 ? 1.485 13.664 11.586 1 95.81 130 ALA B O 1
ATOM 2285 N N . ASP B 1 131 ? -0.594 12.867 11.641 1 93.75 131 ASP B N 1
ATOM 2286 C CA . ASP B 1 131 ? -0.174 11.477 11.453 1 93.75 131 ASP B CA 1
ATOM 2287 C C . ASP B 1 131 ? -0.056 11.141 9.969 1 93.75 131 ASP B C 1
ATOM 2289 O O . ASP B 1 131 ? 0.27 10 9.617 1 93.75 131 ASP B O 1
ATOM 2293 N N . ILE B 1 132 ? -0.292 12.117 9.141 1 94.38 132 ILE B N 1
ATOM 2294 C CA . ILE B 1 132 ? -0.149 11.867 7.711 1 94.38 132 ILE B CA 1
ATOM 2295 C C . ILE B 1 132 ? 1.315 11.578 7.383 1 94.38 132 ILE B C 1
ATOM 2297 O O . ILE B 1 132 ? 2.191 12.398 7.668 1 94.38 132 ILE B O 1
ATOM 2301 N N . PRO B 1 133 ? 1.544 10.453 6.793 1 93.31 133 PRO B N 1
ATOM 2302 C CA . PRO B 1 133 ? 2.924 10.07 6.484 1 93.31 133 PRO B CA 1
ATOM 2303 C C . PRO B 1 133 ? 3.475 10.781 5.254 1 93.31 133 PRO B C 1
ATOM 2305 O O . PRO B 1 133 ? 2.711 11.172 4.367 1 93.31 133 PRO B O 1
ATOM 2308 N N . THR B 1 134 ? 4.863 11.016 5.316 1 90.94 134 THR B N 1
ATOM 2309 C CA . THR B 1 134 ? 5.543 11.453 4.105 1 90.94 134 THR B CA 1
ATOM 2310 C C . THR B 1 134 ? 5.637 10.312 3.094 1 90.94 134 THR B C 1
ATOM 2312 O O . THR B 1 134 ? 5.402 9.148 3.438 1 90.94 134 THR B O 1
ATOM 2315 N N . PHE B 1 135 ? 5.949 10.656 1.867 1 91.44 135 PHE B N 1
ATOM 2316 C CA . PHE B 1 135 ? 6.117 9.641 0.832 1 91.44 135 PHE B CA 1
ATOM 2317 C C . PHE B 1 135 ? 7.133 8.594 1.261 1 91.44 135 PHE B C 1
ATOM 2319 O O . PHE B 1 135 ? 6.855 7.391 1.201 1 91.44 135 PHE B O 1
ATOM 2326 N N . ASN B 1 136 ? 8.281 8.969 1.738 1 92.94 136 ASN B N 1
ATOM 2327 C CA . ASN B 1 136 ? 9.328 8.047 2.148 1 92.94 136 ASN B CA 1
ATOM 2328 C C . ASN B 1 136 ? 8.891 7.18 3.324 1 92.94 136 ASN B C 1
ATOM 2330 O O . ASN B 1 136 ? 9.195 5.984 3.371 1 92.94 136 ASN B O 1
ATOM 2334 N N . GLU B 1 137 ? 8.18 7.816 4.234 1 93.88 137 GLU B N 1
ATOM 2335 C CA . GLU B 1 137 ? 7.652 7.059 5.363 1 93.88 137 GLU B CA 1
ATOM 2336 C C . GLU B 1 137 ? 6.648 6.008 4.895 1 93.88 137 GLU B C 1
ATOM 2338 O O . GLU B 1 137 ? 6.688 4.859 5.352 1 93.88 137 GLU B O 1
ATOM 2343 N N . ALA B 1 138 ? 5.77 6.406 3.979 1 95.19 138 ALA B N 1
ATOM 2344 C CA . ALA B 1 138 ? 4.762 5.492 3.441 1 95.19 138 ALA B CA 1
ATOM 2345 C C . ALA B 1 138 ? 5.418 4.324 2.709 1 95.19 138 ALA B C 1
ATOM 2347 O O . ALA B 1 138 ? 5.027 3.168 2.893 1 95.19 138 ALA B O 1
ATOM 2348 N N . LEU B 1 139 ? 6.426 4.66 1.972 1 95.62 139 LEU B N 1
ATOM 2349 C CA . LEU B 1 139 ? 7.156 3.646 1.222 1 95.62 139 LEU B CA 1
ATOM 2350 C C . LEU B 1 139 ? 7.832 2.654 2.164 1 95.62 139 LEU B C 1
ATOM 2352 O O . LEU B 1 139 ? 7.754 1.441 1.953 1 95.62 139 LEU B O 1
ATOM 2356 N N . ARG B 1 140 ? 8.414 3.164 3.178 1 96.06 140 ARG B N 1
ATOM 2357 C CA . ARG B 1 140 ? 9.078 2.311 4.156 1 96.06 140 ARG B CA 1
ATOM 2358 C C . ARG B 1 140 ? 8.078 1.395 4.852 1 96.06 140 ARG B C 1
ATOM 2360 O O . ARG B 1 140 ? 8.328 0.201 5.02 1 96.06 140 ARG B O 1
ATOM 2367 N N . ARG B 1 141 ? 6.934 1.97 5.234 1 95.06 141 ARG B N 1
ATOM 2368 C CA . ARG B 1 141 ? 5.891 1.185 5.887 1 95.06 141 ARG B CA 1
ATOM 2369 C C . ARG B 1 141 ? 5.375 0.086 4.965 1 95.06 141 ARG B C 1
ATOM 2371 O O . ARG B 1 141 ? 5.164 -1.049 5.398 1 95.06 141 ARG B O 1
ATOM 2378 N N . PHE B 1 142 ? 5.184 0.394 3.67 1 96.06 142 PHE B N 1
ATOM 2379 C CA . PHE B 1 142 ? 4.734 -0.583 2.684 1 96.06 142 PHE B CA 1
ATOM 2380 C C . PHE B 1 142 ? 5.742 -1.719 2.551 1 96.06 142 PHE B C 1
ATOM 2382 O O . PHE B 1 142 ? 5.363 -2.893 2.547 1 96.06 142 PHE B O 1
ATOM 2389 N N . ILE B 1 143 ? 7.023 -1.374 2.465 1 96.06 143 ILE B N 1
ATOM 2390 C CA . ILE B 1 143 ? 8.078 -2.361 2.283 1 96.06 143 ILE B CA 1
ATOM 2391 C C . ILE B 1 143 ? 8.102 -3.32 3.471 1 96.06 143 ILE B C 1
ATOM 2393 O O . ILE B 1 143 ? 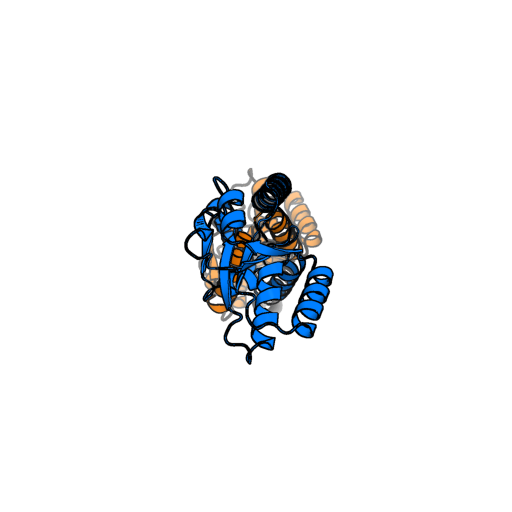8.141 -4.539 3.291 1 96.06 143 ILE B O 1
ATOM 2397 N N . ILE B 1 144 ? 7.984 -2.787 4.707 1 95 144 ILE B N 1
ATOM 2398 C CA . ILE B 1 144 ? 8.016 -3.59 5.926 1 95 144 ILE B CA 1
ATOM 2399 C C . ILE B 1 144 ? 6.855 -4.582 5.918 1 95 144 ILE B C 1
ATOM 2401 O O . ILE B 1 144 ? 7.043 -5.773 6.18 1 95 144 ILE B O 1
ATOM 2405 N N . ILE B 1 145 ? 5.711 -4.105 5.531 1 93.56 145 ILE B N 1
ATOM 2406 C CA . ILE B 1 145 ? 4.52 -4.949 5.539 1 93.56 145 ILE B CA 1
ATOM 2407 C C . ILE B 1 145 ? 4.617 -5.984 4.422 1 93.56 145 ILE B C 1
ATOM 2409 O O . ILE B 1 145 ? 4.367 -7.172 4.645 1 93.56 145 ILE B O 1
ATOM 2413 N N . ALA B 1 146 ? 5.023 -5.539 3.211 1 93.44 146 ALA B N 1
ATOM 2414 C CA . ALA B 1 146 ? 5.105 -6.41 2.041 1 93.44 146 ALA B CA 1
ATOM 2415 C C . ALA B 1 146 ? 6.07 -7.566 2.285 1 93.44 146 ALA B C 1
ATOM 2417 O O . ALA B 1 146 ? 5.844 -8.68 1.814 1 93.44 146 ALA B O 1
ATOM 2418 N N . LYS B 1 147 ? 7.082 -7.344 3.057 1 92.69 147 LYS B N 1
ATOM 2419 C CA . LYS B 1 147 ? 8.086 -8.367 3.334 1 92.69 147 LYS B CA 1
ATOM 2420 C C . LYS B 1 147 ? 7.566 -9.391 4.34 1 92.69 147 LYS B C 1
ATOM 2422 O O . LYS B 1 147 ? 8.078 -10.508 4.418 1 92.69 147 LYS B O 1
ATOM 2427 N N . GLU B 1 148 ? 6.562 -8.992 5.113 1 92.31 148 GLU B N 1
ATOM 2428 C CA . GLU B 1 148 ? 6.098 -9.828 6.219 1 92.31 148 GLU B CA 1
ATOM 2429 C C . GLU B 1 148 ? 4.859 -10.625 5.824 1 92.31 148 GLU B C 1
ATOM 2431 O O . GLU B 1 148 ? 4.445 -11.531 6.551 1 92.31 148 GLU B O 1
ATOM 2436 N N . ILE B 1 149 ? 4.301 -10.391 4.766 1 90.31 149 ILE B N 1
ATOM 2437 C CA . ILE B 1 149 ? 3.014 -10.992 4.445 1 90.31 149 ILE B CA 1
ATOM 2438 C C . ILE B 1 149 ? 3.172 -11.961 3.275 1 90.31 149 ILE B C 1
ATOM 2440 O O . ILE B 1 149 ? 4.207 -11.969 2.605 1 90.31 149 ILE B O 1
ATOM 2444 N N . SER B 1 150 ? 2.094 -12.82 3.127 1 89.25 150 SER B N 1
ATOM 2445 C CA . SER B 1 150 ? 2.078 -13.773 2.021 1 89.25 150 SER B CA 1
ATOM 2446 C C . SER B 1 150 ? 1.786 -13.078 0.696 1 89.25 150 SER B C 1
ATOM 2448 O O . SER B 1 150 ? 1.303 -11.945 0.679 1 89.25 150 SER B O 1
ATOM 2450 N N . ALA B 1 151 ? 2.074 -13.734 -0.42 1 89.56 151 ALA B N 1
ATOM 2451 C CA . ALA B 1 151 ? 1.826 -13.211 -1.759 1 89.56 151 ALA B CA 1
ATOM 2452 C C . ALA B 1 151 ? 0.339 -12.945 -1.978 1 89.56 151 ALA B C 1
ATOM 2454 O O . ALA B 1 151 ? -0.036 -11.977 -2.643 1 89.56 151 ALA B O 1
ATOM 2455 N N . GLY B 1 152 ? -0.475 -13.828 -1.438 1 87.94 152 GLY B N 1
ATOM 2456 C CA . GLY B 1 152 ? -1.913 -13.633 -1.536 1 87.94 152 GLY B CA 1
ATOM 2457 C C . GLY B 1 152 ? -2.395 -12.367 -0.849 1 87.94 152 GLY B C 1
ATOM 2458 O O . GLY B 1 152 ? -3.232 -11.648 -1.389 1 87.94 152 GLY B O 1
ATOM 2459 N N . LYS B 1 153 ? -1.851 -12.156 0.319 1 91.06 153 LYS B N 1
ATOM 2460 C CA . LYS B 1 153 ? -2.199 -10.953 1.058 1 91.06 153 LYS B CA 1
ATOM 2461 C C . LYS B 1 153 ? -1.688 -9.703 0.342 1 91.06 153 LYS B C 1
ATOM 2463 O O . LYS B 1 153 ? -2.367 -8.672 0.315 1 91.06 153 LYS B O 1
ATOM 2468 N N . LEU B 1 154 ? -0.488 -9.828 -0.233 1 93.88 154 LEU B N 1
ATOM 2469 C CA . LEU B 1 154 ? 0.078 -8.719 -0.995 1 93.88 154 LEU B CA 1
ATOM 2470 C C . LEU B 1 154 ? -0.83 -8.344 -2.16 1 93.88 154 LEU B C 1
ATOM 2472 O O . LEU B 1 154 ? -1.063 -7.156 -2.414 1 93.88 154 LEU B O 1
ATOM 2476 N N . LEU B 1 155 ? -1.352 -9.352 -2.82 1 92.06 155 LEU B N 1
ATOM 2477 C CA . LEU B 1 155 ? -2.287 -9.094 -3.91 1 92.06 155 LEU B CA 1
ATOM 2478 C C . LEU B 1 155 ? -3.541 -8.391 -3.398 1 92.06 155 LEU B C 1
ATOM 2480 O O . LEU B 1 155 ? -4.031 -7.453 -4.027 1 92.06 155 LEU B O 1
ATOM 2484 N N . ARG B 1 156 ? -4.047 -8.789 -2.33 1 91.56 156 ARG B N 1
ATOM 2485 C CA . ARG B 1 156 ? -5.238 -8.188 -1.747 1 91.56 156 ARG B CA 1
ATOM 2486 C C . ARG B 1 156 ? -5.004 -6.715 -1.418 1 91.56 156 ARG B C 1
ATOM 2488 O O . ARG B 1 156 ? -5.883 -5.879 -1.631 1 91.56 156 ARG B O 1
ATOM 2495 N N . ILE B 1 157 ? -3.824 -6.426 -0.889 1 93.44 157 ILE B N 1
ATOM 2496 C CA . ILE B 1 157 ? -3.449 -5.055 -0.571 1 93.44 157 ILE B CA 1
ATOM 2497 C C . ILE B 1 157 ? -3.467 -4.207 -1.842 1 93.44 157 ILE B C 1
ATOM 2499 O O . ILE B 1 157 ? -4.043 -3.117 -1.86 1 93.44 157 ILE B O 1
ATOM 2503 N N . LEU B 1 158 ? -2.928 -4.758 -2.902 1 94.56 158 LEU B N 1
ATOM 2504 C CA . LEU B 1 158 ? -2.838 -4 -4.145 1 94.56 158 LEU B CA 1
ATOM 2505 C C . LEU B 1 158 ? -4.227 -3.75 -4.73 1 94.56 158 LEU B C 1
ATOM 2507 O O . LEU B 1 158 ? -4.496 -2.67 -5.258 1 94.56 158 LEU B O 1
ATOM 2511 N N . VAL B 1 159 ? -5.062 -4.695 -4.594 1 91.56 159 VAL B N 1
ATOM 2512 C CA . VAL B 1 159 ? -6.434 -4.535 -5.059 1 91.56 159 VAL B CA 1
ATOM 2513 C C . VAL B 1 159 ? -7.141 -3.467 -4.227 1 91.56 159 VAL B C 1
ATOM 2515 O O . VAL B 1 159 ? -7.859 -2.623 -4.77 1 91.56 159 VAL B O 1
ATOM 2518 N N . SER B 1 160 ? -6.914 -3.498 -2.926 1 92.31 160 SER B N 1
ATOM 2519 C CA . SER B 1 160 ? -7.5 -2.512 -2.025 1 92.31 160 SER B CA 1
ATOM 2520 C C . SER B 1 160 ? -7.02 -1.103 -2.365 1 92.31 160 SER B C 1
ATOM 2522 O O . SER B 1 160 ? -7.809 -0.156 -2.359 1 92.31 160 SER B O 1
ATOM 2524 N N . ILE B 1 161 ? -5.785 -0.981 -2.631 1 93 161 ILE B N 1
ATOM 2525 C CA . ILE B 1 161 ? -5.184 0.3 -2.984 1 93 161 ILE B CA 1
ATOM 2526 C C . ILE B 1 161 ? -5.844 0.848 -4.246 1 93 161 ILE B C 1
ATOM 2528 O O . ILE B 1 161 ? -6.188 2.031 -4.312 1 93 161 ILE B O 1
ATOM 2532 N N . LYS B 1 162 ? -6.047 -0.01 -5.219 1 91 162 LYS B N 1
ATOM 2533 C CA . LYS B 1 162 ? -6.672 0.397 -6.477 1 91 162 LYS B CA 1
ATOM 2534 C C . LYS B 1 162 ? -8.094 0.905 -6.242 1 91 162 LYS B C 1
ATOM 2536 O O . LYS B 1 162 ? -8.508 1.901 -6.84 1 91 162 LYS B O 1
ATOM 2541 N N . ASN B 1 163 ? -8.766 0.254 -5.355 1 91.56 163 ASN B N 1
ATOM 2542 C CA . ASN B 1 163 ? -10.133 0.651 -5.039 1 91.56 163 ASN B CA 1
ATOM 2543 C C . ASN B 1 163 ? -10.18 2.012 -4.352 1 91.56 163 ASN B C 1
ATOM 2545 O O . ASN B 1 163 ? -11.062 2.824 -4.629 1 91.56 163 ASN B O 1
ATOM 2549 N N . ILE B 1 164 ? -9.188 2.285 -3.441 1 89.5 164 ILE B N 1
ATOM 2550 C CA . ILE B 1 164 ? -9.117 3.559 -2.736 1 89.5 164 ILE B CA 1
ATOM 2551 C C . ILE B 1 164 ? -8.773 4.676 -3.719 1 89.5 164 ILE B C 1
ATOM 2553 O O . ILE B 1 164 ? -9.312 5.781 -3.629 1 89.5 164 ILE B O 1
ATOM 2557 N N . LYS B 1 165 ? -7.949 4.34 -4.684 1 88.81 165 LYS B N 1
ATOM 2558 C CA . LYS B 1 165 ? -7.551 5.32 -5.691 1 88.81 165 LYS B CA 1
ATOM 2559 C C . LYS B 1 165 ? -8.742 5.742 -6.551 1 88.81 165 LYS B C 1
ATOM 2561 O O . LYS B 1 165 ? -8.914 6.926 -6.84 1 88.81 165 LYS B O 1
ATOM 2566 N N . GLU B 1 166 ? -9.617 4.723 -6.875 1 86.69 166 GLU B N 1
ATOM 2567 C CA . GLU B 1 166 ? -10.734 4.984 -7.781 1 86.69 166 GLU B CA 1
ATOM 2568 C C . GLU B 1 166 ? -11.898 5.633 -7.043 1 86.69 166 GLU B C 1
ATOM 2570 O O . GLU B 1 166 ? -12.633 6.438 -7.621 1 86.69 166 GLU B O 1
ATOM 2575 N N . ASN B 1 167 ? -12.281 5.152 -5.844 1 74.75 167 ASN B N 1
ATOM 2576 C CA . ASN B 1 167 ? -13.477 5.625 -5.164 1 74.75 167 ASN B CA 1
ATOM 2577 C C . ASN B 1 167 ? -13.219 6.926 -4.406 1 74.75 167 ASN B C 1
ATOM 2579 O O . ASN B 1 167 ? -14.148 7.688 -4.129 1 74.75 167 ASN B O 1
ATOM 2583 N N . SER B 1 168 ? -11.961 7.043 -3.939 1 59.06 168 SER B N 1
ATOM 2584 C CA . SER B 1 168 ? -11.914 8.211 -3.062 1 59.06 168 SER B CA 1
ATOM 2585 C C . SER B 1 168 ? -11.609 9.477 -3.848 1 59.06 168 SER B C 1
ATOM 2587 O O . SER B 1 168 ? -10.875 9.445 -4.84 1 59.06 168 SER B O 1
#

Nearest PDB structures (foldseek):
  5j5b-assembly1_DI  TM=9.522E-01  e=6.711E-14  Escherichia coli K-12
  7ug7-assembly1_LJ  TM=9.485E-01  e=3.108E-13  Escherichia coli
  7n2c-assembly1_LJ  TM=9.236E-01  e=1.955E-12  Escherichia coli K-12
  5gad-assembly1_I  TM=9.579E-01  e=9.053E-12  Escherichia coli
  7unu-assembly1_I  TM=9.429E-01  e=5.176E-10  Pseudomonas aeruginosa PAO1

pLDDT: mean 91.79, std 6.65, range [45.88, 97.5]

Foldseek 3Di:
DPPPPVRLVVLLQVLLVCLAQFQKKWKKQPPPQDPVLVVVLCVVCVVLQKDKDKDALVSNCSNCPPGLCNVCNVQDDGIMMMITHNQAQQSRLQSLVVSVVVVVVGPRIFTQWMGHPSDIGGSVRSVVSNVDDDPVRVVVVLVVVVVVDDPVVVVVVVVVVVVVVPPD/DPPPPVRLVVLLQVLLVCLAQFQKKWKKQPPPQDPVLVVVLCVVCVVLQKDKDKDALVSNCSNCPPGLCNVCNVQDDGIMMMITHNQAQQSRLQSLVVSVVVVVVGPRIFTQWMGHPSDIGGSVRSVVSNVDDDPVRVVVVLVVVVVVDDPVVVVVVVVVVVVVVPPD

Secondary structure (DSSP, 8-state):
----HHHHHHHHHHHHHHHHH-SEEEEEE-TT--HHHHHHHHHHHHHTT-EEEEE-HHHHHHHTTTSGGGGGGGG--SSEEEEEESS-HHHHHHHHHHHHHHTTT-SS-EEEEEEETTEEEEGGGTHHHHTPPPHHHHHHHHHHHHHHS-HHHHHHHHHHHHHHHHH-/----HHHHHHHHHHHHHHHHH-SEEEEEE-TT--HHHHHHHHHHHHHTT-EEEEE-HHHHHHHTTTSGGGGGGGG--SSEEEEEESS-TTHHHHHHHHHHHHTTT-SS-EEEEEEETTEEEEGGGHHHHHTPPPHHHHHHHHHHHHHHS-HHHHHHHHHHHHHHHHH-